Protein AF-A0A2S9YB13-F1 (afdb_monomer_lite)

Radius of gyration: 26.49 Å; chains: 1; bounding box: 92×39×64 Å

Secondary structure (DSSP, 8-state):
-PPP-----------SEEEES-BTB--EEEEHHHHHHS-HHHHHHHHHHS-EEEE-TTSPEEPHHHHT--------PPPP---------HHHHHHHHHHH---HHHHHHHHHHHHH----SHHHHHHHHHHHHHHHHHHHHHHSS-HHHHHHHHHHHHHS-GGGGGGGGGGGSTT--HHHHHHHHHHHHHHHTTS--S--HHHHHHHHHHHHHH-STTGGGSHHHHHHHHHHHHHHHHHS-GGGHHHHHHHHHHHHTTTTTS-HHHHHHHHHHHHHHHHHTT-TTHHHHHHHHHHTS---

Organism: NCBI:txid215803

Sequence (300 aa):
MADPSTDGASGGATFHEVVFGDAGSEQIRYDFQQFRELSLRNRVRLLMSMPSVFLSASGEEIPRDAAMRFRQHAPKVASPTSTPSEPEDRVTRLIRLLLESTLEHELRGCVRLAEQLVIEEPEPRAALASGLLRTAKLLEDDHGSTPLSWAAIRRFGSLVPTHRLAELAHFLEPGMEAETMQAALQTIWHALSVDQDFGLAILAVRTRQLLNKYLDVDWLCTPVARALTTDLLLAHSVLTPSGDEAGLRAIYNRAQGLADAIPLDLARAEIAEALSYARANARPIAARLQLIAGLAQVDA

pLDDT: mean 84.01, std 16.63, range [29.77, 97.88]

Structure (mmCIF, N/CA/C/O backbone):
data_AF-A0A2S9YB13-F1
#
_entry.id   AF-A0A2S9YB13-F1
#
loop_
_atom_site.group_PDB
_atom_site.id
_atom_site.type_symbol
_atom_site.label_atom_id
_atom_site.label_alt_id
_atom_site.label_comp_id
_atom_site.label_asym_id
_atom_site.label_entity_id
_atom_site.label_seq_id
_atom_site.pdbx_PDB_ins_code
_atom_site.Cartn_x
_atom_site.Cartn_y
_atom_site.Cartn_z
_atom_site.occupancy
_atom_site.B_iso_or_equiv
_atom_site.auth_seq_id
_atom_site.auth_comp_id
_atom_site.auth_asym_id
_atom_site.auth_atom_id
_atom_site.pdbx_PDB_model_num
ATOM 1 N N . MET A 1 1 ? -67.346 5.966 40.669 1.00 36.94 1 MET A N 1
ATOM 2 C CA . MET A 1 1 ? -66.113 5.208 40.382 1.00 36.94 1 MET A CA 1
ATOM 3 C C . MET A 1 1 ? -65.460 5.891 39.205 1.00 36.94 1 MET A C 1
ATOM 5 O O . MET A 1 1 ? -66.020 5.854 38.120 1.00 36.94 1 MET A O 1
ATOM 9 N N . ALA A 1 2 ? -64.400 6.644 39.477 1.00 29.91 2 ALA A N 1
ATOM 10 C CA . ALA A 1 2 ? -63.593 7.319 38.473 1.00 29.91 2 ALA A CA 1
ATOM 11 C C . ALA A 1 2 ? -62.355 6.453 38.243 1.00 29.91 2 ALA A C 1
ATOM 13 O O . ALA A 1 2 ? -61.712 6.069 39.220 1.00 29.91 2 ALA A O 1
ATOM 14 N N . ASP A 1 3 ? -62.080 6.130 36.985 1.00 29.77 3 ASP A N 1
ATOM 15 C CA . ASP A 1 3 ? -60.876 5.419 36.566 1.00 29.77 3 ASP A CA 1
ATOM 16 C C . ASP A 1 3 ? -59.881 6.447 35.992 1.00 29.77 3 ASP A C 1
ATOM 18 O O . ASP A 1 3 ? -60.296 7.287 35.182 1.00 29.77 3 ASP A O 1
ATOM 22 N N . PRO A 1 4 ? -58.606 6.450 36.420 1.00 40.94 4 PRO A N 1
ATOM 23 C CA . PRO A 1 4 ? -57.585 7.361 35.935 1.00 40.94 4 PRO A CA 1
ATOM 24 C C . PRO A 1 4 ? -56.757 6.687 34.833 1.00 40.94 4 PRO A C 1
ATOM 26 O O . PRO A 1 4 ? -56.086 5.688 35.069 1.00 40.94 4 PRO A O 1
ATOM 29 N N . SER A 1 5 ? -56.725 7.271 33.639 1.00 33.28 5 SER A N 1
ATOM 30 C CA . SER A 1 5 ? -55.698 6.952 32.643 1.00 33.28 5 SER A CA 1
ATOM 31 C C . SER A 1 5 ? -55.060 8.243 32.150 1.00 33.28 5 SER A C 1
ATOM 33 O O . SER A 1 5 ? -55.449 8.836 31.145 1.00 33.28 5 SER A O 1
ATOM 35 N N . THR A 1 6 ? -54.087 8.693 32.937 1.00 40.06 6 THR A N 1
ATOM 36 C CA . THR A 1 6 ? -52.921 9.435 32.467 1.00 40.06 6 THR A CA 1
ATOM 37 C C . THR A 1 6 ? -52.224 8.637 31.371 1.00 40.06 6 THR A C 1
ATOM 39 O O . THR A 1 6 ? -51.663 7.590 31.667 1.00 40.06 6 THR A O 1
ATOM 42 N N . ASP A 1 7 ? -52.194 9.168 30.154 1.00 33.22 7 ASP A N 1
ATOM 43 C CA . ASP A 1 7 ? -51.078 8.948 29.235 1.00 33.22 7 ASP A CA 1
ATOM 44 C C . ASP A 1 7 ? -50.644 10.312 28.708 1.00 33.22 7 ASP A C 1
ATOM 46 O O . ASP A 1 7 ? -51.227 10.911 27.801 1.00 33.22 7 ASP A O 1
ATOM 50 N N . GLY A 1 8 ? -49.660 10.846 29.426 1.00 32.19 8 GLY A N 1
ATOM 51 C CA . GLY A 1 8 ? -48.980 12.085 29.122 1.00 32.19 8 GLY A CA 1
ATOM 52 C C . GLY A 1 8 ? -48.029 11.926 27.941 1.00 32.19 8 GLY A C 1
ATOM 53 O O . GLY A 1 8 ? -47.524 10.850 27.633 1.00 32.19 8 GLY A O 1
ATOM 54 N N . ALA A 1 9 ? -47.780 13.058 27.296 1.00 38.38 9 ALA A N 1
ATOM 55 C CA . ALA A 1 9 ? -46.809 13.238 26.236 1.00 38.38 9 ALA A CA 1
ATOM 56 C C . ALA A 1 9 ? -45.432 12.647 26.597 1.00 38.38 9 ALA A C 1
ATOM 58 O O . ALA A 1 9 ? -44.715 13.196 27.428 1.00 38.38 9 ALA A O 1
ATOM 59 N N . SER A 1 10 ? -45.017 11.578 25.914 1.00 35.47 10 SER A N 1
ATOM 60 C CA . SER A 1 10 ? -43.621 11.132 25.903 1.00 35.47 10 SER A CA 1
ATOM 61 C C . SER A 1 10 ? -42.959 11.565 24.590 1.00 35.47 10 SER A C 1
ATOM 63 O O . SER A 1 10 ? -42.813 10.778 23.648 1.00 35.47 10 SER A O 1
ATOM 65 N N . GLY A 1 11 ? -42.571 12.841 24.517 1.00 39.03 11 GLY A N 1
ATOM 66 C CA . GLY A 1 11 ? -41.539 13.285 23.581 1.00 39.03 11 GLY A CA 1
ATOM 67 C C . GLY A 1 11 ? -40.262 12.513 23.904 1.00 39.03 11 GLY A C 1
ATOM 68 O O . GLY A 1 11 ? -39.741 12.622 25.009 1.00 39.03 11 GLY A O 1
ATOM 69 N N . GLY A 1 12 ? -39.841 11.634 22.993 1.00 46.47 12 GLY A N 1
ATOM 70 C CA . GLY A 1 12 ? -38.781 10.657 23.240 1.00 46.47 12 GLY A CA 1
ATOM 71 C C . GLY A 1 12 ? -37.483 11.327 23.684 1.00 46.47 12 GLY A C 1
ATOM 72 O O . GLY A 1 12 ? -36.894 12.085 22.921 1.00 46.47 12 GLY A O 1
ATOM 73 N N . ALA A 1 13 ? -37.055 11.046 24.913 1.00 50.62 13 ALA A N 1
ATOM 74 C CA . ALA A 1 13 ? -35.907 11.686 25.538 1.00 50.62 13 ALA A CA 1
ATOM 75 C C . ALA A 1 13 ? -34.589 11.301 24.841 1.00 50.62 13 ALA A C 1
ATOM 77 O O . ALA A 1 13 ? -34.057 10.211 25.038 1.00 50.62 13 ALA A O 1
ATOM 78 N N . THR A 1 14 ? -34.055 12.211 24.031 1.00 72.19 14 THR A N 1
ATOM 79 C CA . THR A 1 14 ? -32.612 12.346 23.796 1.00 72.19 14 THR A CA 1
ATOM 80 C C . THR A 1 14 ? -32.021 13.187 24.931 1.00 72.19 14 THR A C 1
ATOM 82 O O . THR A 1 14 ? -32.687 14.108 25.407 1.00 72.19 14 THR A O 1
ATOM 85 N N . PHE A 1 15 ? -30.801 12.891 25.389 1.00 88.00 15 PHE A N 1
ATOM 86 C CA . PHE A 1 15 ? -30.138 13.728 26.398 1.00 88.00 15 PHE A CA 1
ATOM 87 C C . PHE A 1 15 ? -29.844 15.124 25.833 1.00 88.00 15 PHE A C 1
ATOM 89 O O . PHE A 1 15 ? -29.671 15.277 24.625 1.00 88.00 15 PHE A O 1
ATOM 96 N N . HIS A 1 16 ? -29.817 16.137 26.697 1.00 90.31 16 HIS A N 1
ATOM 97 C CA . HIS A 1 16 ? -29.491 17.511 26.321 1.00 90.31 16 HIS A CA 1
ATOM 98 C C . HIS A 1 16 ? -28.013 17.824 26.563 1.00 90.31 16 HIS A C 1
ATOM 100 O O . HIS A 1 16 ? -27.377 18.445 25.714 1.00 90.31 16 HIS A O 1
ATOM 106 N N . GLU A 1 17 ? -27.469 17.334 27.678 1.00 92.81 17 GLU A N 1
ATOM 107 C CA . GLU A 1 17 ? -26.083 17.536 28.100 1.00 92.81 17 GLU A CA 1
ATOM 108 C C . GLU A 1 17 ? -25.496 16.207 28.598 1.00 92.81 17 GLU A C 1
ATOM 110 O O . GLU A 1 17 ? -26.202 15.373 29.170 1.00 92.81 17 GLU A O 1
ATOM 115 N N . VAL A 1 18 ? -24.204 15.992 28.366 1.00 93.75 18 VAL A N 1
ATOM 116 C CA . VAL A 1 18 ? -23.422 14.922 28.986 1.00 93.75 18 VAL A CA 1
ATOM 117 C C . VAL A 1 18 ? -22.213 15.526 29.691 1.00 93.75 18 VAL A C 1
ATOM 119 O O . VAL A 1 18 ? -21.482 16.342 29.125 1.00 93.75 18 VAL A O 1
ATOM 122 N N . VAL A 1 19 ? -22.011 15.118 30.940 1.00 94.88 19 VAL A N 1
ATOM 123 C CA . VAL A 1 19 ? -20.930 15.590 31.807 1.00 94.88 19 VAL A CA 1
ATOM 124 C C . VAL A 1 19 ? -19.985 14.429 32.089 1.00 94.88 19 VAL A C 1
ATOM 126 O O . VAL A 1 19 ? -20.435 13.363 32.505 1.00 94.88 19 VAL A O 1
ATOM 129 N N . PHE A 1 20 ? -18.688 14.633 31.869 1.00 93.62 20 PHE A N 1
ATOM 130 C CA . PHE A 1 20 ? -17.622 13.669 32.138 1.00 93.62 20 PHE A CA 1
ATOM 131 C C . PHE A 1 20 ? -16.749 14.131 33.310 1.00 93.62 20 PHE A C 1
ATOM 133 O O . PHE A 1 20 ? -16.356 15.299 33.364 1.00 93.62 20 PHE A O 1
ATOM 140 N N . GLY A 1 21 ? -16.406 13.199 34.202 1.00 88.69 21 GLY A N 1
ATOM 141 C CA . GLY A 1 21 ? -15.556 13.437 35.374 1.00 88.69 21 GLY A CA 1
ATOM 142 C C . GLY A 1 21 ? -16.318 13.425 36.704 1.00 88.69 21 GLY A C 1
ATOM 143 O O . GLY A 1 21 ? -17.546 13.476 36.743 1.00 88.69 21 GLY A O 1
ATOM 144 N N . ASP A 1 22 ? -15.577 13.338 37.810 1.00 85.50 22 ASP A N 1
ATOM 145 C CA . ASP A 1 22 ? -16.147 13.244 39.157 1.00 85.50 22 ASP A CA 1
ATOM 146 C C . ASP A 1 22 ? -16.577 14.612 39.700 1.00 85.50 22 ASP A C 1
ATOM 148 O O . ASP A 1 22 ? -15.988 15.653 39.379 1.00 85.50 22 ASP A O 1
ATOM 152 N N . ALA A 1 23 ? -17.580 14.611 40.583 1.00 72.19 23 ALA A N 1
ATOM 153 C CA . ALA A 1 23 ? -17.981 15.793 41.339 1.00 72.19 23 ALA A CA 1
ATOM 154 C C . ALA A 1 23 ? -16.819 16.258 42.242 1.00 72.19 23 ALA A C 1
ATOM 156 O O . ALA A 1 23 ? -16.553 15.663 43.282 1.00 72.19 23 ALA A O 1
ATOM 157 N N . GLY A 1 24 ? -16.111 17.312 41.820 1.00 69.75 24 GLY A N 1
ATOM 158 C CA . GLY A 1 24 ? -14.933 17.858 42.513 1.00 69.75 24 GLY A CA 1
ATOM 159 C C . GLY A 1 24 ? -13.650 17.910 41.674 1.00 69.75 24 GLY A C 1
ATOM 160 O O . GLY A 1 24 ? -12.653 18.456 42.139 1.00 69.75 24 GLY A O 1
ATOM 161 N N . SER A 1 25 ? -13.677 17.384 40.447 1.00 78.19 25 SER A N 1
ATOM 162 C CA . SER A 1 25 ? -12.602 17.505 39.450 1.00 78.19 25 SER A CA 1
ATOM 163 C C . SER A 1 25 ? -13.001 18.442 38.302 1.00 78.19 25 SER A C 1
ATOM 165 O O . SER A 1 25 ? -14.140 18.911 38.243 1.00 78.19 25 SER A O 1
ATOM 167 N N . GLU A 1 26 ? -12.067 18.750 37.401 1.00 83.31 26 GLU A N 1
ATOM 168 C CA . GLU A 1 26 ? -12.362 19.514 36.185 1.00 83.31 26 GLU A CA 1
ATOM 169 C C . GLU A 1 26 ? -13.327 18.707 35.297 1.00 83.31 26 GLU A C 1
ATOM 171 O O . GLU A 1 26 ? -12.972 17.658 34.762 1.00 83.31 26 GLU A O 1
ATOM 176 N N . GLN A 1 27 ? -14.579 19.166 35.200 1.00 90.12 27 GLN A N 1
ATOM 177 C CA . GLN A 1 27 ? -15.634 18.488 34.444 1.00 90.12 27 GLN A CA 1
ATOM 178 C C . GLN A 1 27 ? -15.631 18.931 32.985 1.00 90.12 27 GLN A C 1
ATOM 180 O O . GLN A 1 27 ? -15.617 20.127 32.690 1.00 90.12 27 GLN A O 1
ATOM 185 N N . ILE A 1 28 ? -15.746 17.966 32.075 1.00 91.56 28 ILE A N 1
ATOM 186 C CA . ILE A 1 28 ? -15.910 18.227 30.644 1.00 91.56 28 ILE A CA 1
ATOM 187 C C . ILE A 1 28 ? -17.388 18.075 30.301 1.00 91.56 28 ILE A C 1
ATOM 189 O O . ILE A 1 28 ? -17.996 17.048 30.600 1.00 91.56 28 ILE A O 1
ATOM 193 N N . ARG A 1 29 ? -17.968 19.096 29.672 1.00 94.19 29 ARG A N 1
ATOM 194 C CA . ARG A 1 29 ? -19.392 19.146 29.331 1.00 94.19 29 ARG A CA 1
ATOM 195 C C . ARG A 1 29 ? -19.561 19.240 27.828 1.00 94.19 29 ARG A C 1
ATOM 197 O O . ARG A 1 29 ? -18.879 20.035 27.186 1.00 94.19 29 ARG A O 1
ATOM 204 N N . TYR A 1 30 ? -20.477 18.445 27.297 1.00 93.94 30 TYR A N 1
ATOM 205 C CA . TYR A 1 30 ? -20.897 18.526 25.907 1.00 93.94 30 TYR A CA 1
ATOM 206 C C . TYR A 1 30 ? -22.414 18.590 25.849 1.00 93.94 30 TYR A C 1
ATOM 208 O O . TYR A 1 30 ? -23.093 17.769 26.469 1.00 93.94 30 TYR A O 1
ATOM 216 N N . ASP A 1 31 ? -22.950 19.515 25.060 1.00 92.94 31 ASP A N 1
ATOM 217 C CA . ASP A 1 31 ? -24.337 19.385 24.630 1.00 92.94 31 ASP A CA 1
ATOM 218 C C . ASP A 1 31 ? -24.494 18.203 23.649 1.00 92.94 31 ASP A C 1
ATOM 220 O O . ASP A 1 31 ? -23.519 17.610 23.168 1.00 92.94 31 ASP A O 1
ATOM 224 N N . PHE A 1 32 ? -25.738 17.824 23.357 1.00 86.88 32 PHE A N 1
ATOM 225 C CA . PHE A 1 32 ? -26.035 16.713 22.452 1.00 86.88 32 PHE A CA 1
ATOM 226 C C . PHE A 1 32 ? -25.363 16.844 21.076 1.00 86.88 32 PHE A C 1
ATOM 228 O O . PHE A 1 32 ? -24.885 15.847 20.525 1.00 86.88 32 PHE A O 1
ATOM 235 N N . GLN A 1 33 ? -25.340 18.051 20.506 1.00 84.94 33 GLN A N 1
ATOM 236 C CA . GLN A 1 33 ? -24.794 18.287 19.175 1.00 84.94 33 GLN A CA 1
ATOM 237 C C . GLN A 1 33 ? -23.265 18.217 19.205 1.00 84.94 33 GLN A C 1
ATOM 239 O O . GLN A 1 33 ? -22.683 17.445 18.444 1.00 84.94 33 GLN A O 1
ATOM 244 N N . GLN A 1 34 ? -22.630 18.915 20.145 1.00 89.12 34 GLN A N 1
ATOM 245 C CA . GLN A 1 34 ? -21.188 18.890 20.368 1.00 89.12 34 GLN A CA 1
ATOM 246 C C . GLN A 1 34 ? -20.689 17.469 20.632 1.00 89.12 34 GLN A C 1
ATOM 248 O O . GLN A 1 34 ? -19.692 17.039 20.055 1.00 89.12 34 GLN A O 1
ATOM 253 N N . PHE A 1 35 ? -21.405 16.698 21.458 1.00 89.81 35 PHE A N 1
ATOM 254 C CA . PHE A 1 35 ? -21.041 15.311 21.723 1.00 89.81 35 PHE A CA 1
ATOM 255 C C . PHE A 1 35 ? -21.146 14.448 20.463 1.00 89.81 35 PHE A C 1
ATOM 257 O O . PHE A 1 35 ? -20.303 13.581 20.239 1.00 89.81 35 PHE A O 1
ATOM 264 N N . ARG A 1 36 ? -22.161 14.670 19.617 1.00 83.81 36 ARG A N 1
ATOM 265 C CA . ARG A 1 36 ? -22.329 13.944 18.348 1.00 83.81 36 ARG A CA 1
ATOM 266 C C . ARG A 1 36 ? -21.281 14.289 17.299 1.00 83.81 36 ARG A C 1
ATOM 268 O O . ARG A 1 36 ? -20.975 13.416 16.488 1.00 83.81 36 ARG A O 1
ATOM 275 N N . GLU A 1 37 ? -20.785 15.518 17.302 1.00 84.81 37 GLU 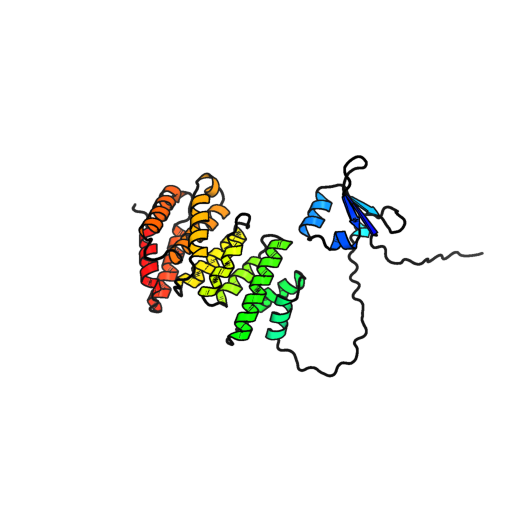A N 1
ATOM 276 C CA . GLU A 1 37 ? -19.746 15.996 16.386 1.00 84.81 37 GLU A CA 1
ATOM 277 C C . GLU A 1 37 ? -18.364 15.410 16.714 1.00 84.81 37 GLU A C 1
ATOM 279 O O . GLU A 1 37 ? -17.491 15.366 15.849 1.00 84.81 37 GLU A O 1
ATOM 284 N N . LEU A 1 38 ? -18.165 14.868 17.921 1.00 81.62 38 LEU A N 1
ATOM 285 C CA . LEU A 1 38 ? -16.964 14.100 18.246 1.00 81.62 38 LEU A CA 1
ATOM 286 C C . LEU A 1 38 ? -16.868 12.818 17.397 1.00 81.62 38 LEU A C 1
ATOM 288 O O . LEU A 1 38 ? -17.848 12.078 17.217 1.00 81.62 38 LEU A O 1
ATOM 292 N N . SER A 1 39 ? -15.647 12.478 16.970 1.00 80.00 39 SER A N 1
ATOM 293 C CA . SER A 1 39 ? -15.368 11.183 16.335 1.00 80.00 39 SER A CA 1
ATOM 294 C C . SER A 1 39 ? -15.834 10.029 17.230 1.00 80.00 39 SER A C 1
ATOM 296 O O . SER A 1 39 ? -15.865 10.135 18.464 1.00 80.00 39 SER A O 1
ATOM 298 N N . LEU A 1 40 ? -16.229 8.904 16.624 1.00 74.44 40 LEU A N 1
ATOM 299 C CA . LEU A 1 40 ? -16.716 7.747 17.383 1.00 74.44 40 LEU A CA 1
ATOM 300 C C . LEU A 1 40 ? -15.666 7.272 18.402 1.00 74.44 40 LEU A C 1
ATOM 302 O O . LEU A 1 40 ? -16.016 6.962 19.541 1.00 74.44 40 LEU A O 1
ATOM 306 N N . ARG A 1 41 ? -14.381 7.308 18.024 1.00 71.00 41 ARG A N 1
ATOM 307 C CA . ARG A 1 41 ? -13.247 7.006 18.905 1.00 71.00 41 ARG A CA 1
ATOM 308 C C . ARG A 1 41 ? -13.208 7.914 20.131 1.00 71.00 41 ARG A C 1
ATOM 310 O O . ARG A 1 41 ? -13.071 7.406 21.240 1.00 71.00 41 ARG A O 1
ATOM 317 N N . ASN A 1 42 ? -13.363 9.227 19.961 1.00 78.69 42 ASN A N 1
ATOM 318 C CA . ASN A 1 42 ? -13.342 10.173 21.079 1.00 78.69 42 ASN A CA 1
ATOM 319 C C . ASN A 1 42 ? -14.559 10.002 21.993 1.00 78.69 42 ASN A C 1
ATOM 321 O O . ASN A 1 42 ? -14.397 9.994 23.211 1.00 78.69 42 ASN A O 1
ATOM 325 N N . ARG A 1 43 ? -15.752 9.760 21.431 1.00 87.81 43 ARG A N 1
ATOM 326 C CA . ARG A 1 43 ? -16.956 9.449 22.221 1.00 87.81 43 ARG A CA 1
ATOM 327 C C . ARG A 1 43 ? -16.788 8.183 23.049 1.00 87.81 43 ARG A C 1
ATOM 329 O O . ARG A 1 43 ? -17.034 8.201 24.249 1.00 87.81 43 ARG A O 1
ATOM 336 N N . VAL A 1 44 ? -16.365 7.085 22.420 1.00 82.88 44 VAL A N 1
ATOM 337 C CA . VAL A 1 44 ? -16.158 5.802 23.107 1.00 82.88 44 VAL A CA 1
ATOM 338 C C . VAL A 1 44 ? -15.054 5.929 24.148 1.00 82.88 44 VAL A C 1
ATOM 340 O O . VAL A 1 44 ? -15.238 5.468 25.269 1.00 82.88 44 VAL A O 1
ATOM 343 N N . ARG A 1 45 ? -13.942 6.599 23.818 1.00 85.69 45 ARG A N 1
ATOM 344 C CA . ARG A 1 45 ? -12.857 6.859 24.767 1.00 85.69 45 ARG A CA 1
ATOM 345 C C . ARG A 1 45 ? -13.383 7.593 25.994 1.00 85.69 45 ARG A C 1
ATOM 347 O O . ARG A 1 45 ? -13.225 7.056 27.077 1.00 85.69 45 ARG A O 1
ATOM 354 N N . LEU A 1 46 ? -14.069 8.727 25.829 1.00 89.38 46 LEU A N 1
ATOM 355 C CA . LEU A 1 46 ? -14.655 9.493 26.938 1.00 89.38 46 LEU A CA 1
ATOM 356 C C . LEU A 1 46 ? -15.610 8.645 27.791 1.00 89.38 46 LEU A C 1
ATOM 358 O O . LEU A 1 46 ? -15.480 8.605 29.010 1.00 89.38 46 LEU A O 1
ATOM 362 N N . LEU A 1 47 ? -16.513 7.903 27.144 1.00 89.44 47 LEU A N 1
ATOM 363 C CA . LEU A 1 47 ? -17.506 7.040 27.796 1.00 89.44 47 LEU A CA 1
ATOM 364 C C . LEU A 1 47 ? -16.924 5.826 28.536 1.00 89.44 47 LEU A C 1
ATOM 366 O O . LEU A 1 47 ? -17.646 5.182 29.307 1.00 89.44 47 LEU A O 1
ATOM 370 N N . MET A 1 48 ? -15.672 5.470 28.250 1.00 85.19 48 MET A N 1
ATOM 371 C CA . MET A 1 48 ? -14.958 4.345 28.858 1.00 85.19 48 MET A CA 1
ATOM 372 C C . MET A 1 48 ? -13.875 4.799 29.839 1.00 85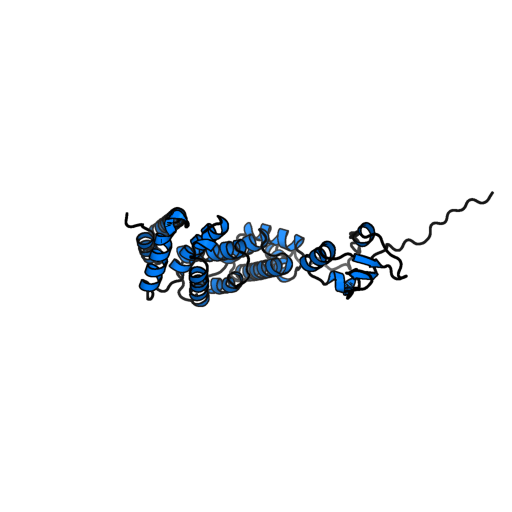.19 48 MET A C 1
ATOM 374 O O . MET A 1 48 ? -13.559 4.061 30.767 1.00 85.19 48 MET A O 1
ATOM 378 N N . SER A 1 49 ? -13.291 5.982 29.636 1.00 83.62 49 SER A N 1
ATOM 379 C CA . SER A 1 49 ? -12.188 6.498 30.447 1.00 83.62 49 SER A CA 1
ATOM 380 C C . SER A 1 49 ? -12.642 7.340 31.630 1.00 83.62 49 SER A C 1
ATOM 382 O O . SER A 1 49 ? -11.851 7.550 32.544 1.00 83.62 49 SER A O 1
ATOM 384 N N . MET A 1 50 ? -13.866 7.870 31.596 1.00 87.56 50 MET A N 1
ATOM 385 C CA . MET A 1 50 ? -14.384 8.764 32.627 1.00 87.56 50 MET A CA 1
ATOM 386 C C . MET A 1 50 ? -15.814 8.380 33.022 1.00 87.56 50 MET A C 1
ATOM 388 O O . MET A 1 50 ? -16.593 7.934 32.171 1.00 87.56 50 MET A O 1
ATOM 392 N N . PRO A 1 51 ? -16.188 8.573 34.299 1.00 88.81 51 PRO A N 1
ATOM 393 C CA . PRO A 1 51 ? -17.584 8.515 34.700 1.00 88.81 51 PRO A CA 1
ATOM 394 C C . PRO A 1 51 ? -18.366 9.583 33.931 1.00 88.81 51 PRO A C 1
ATOM 396 O O . PRO A 1 51 ? -17.853 10.674 33.671 1.00 88.81 51 PRO A O 1
ATOM 399 N N . SER A 1 52 ? -19.584 9.237 33.515 1.00 92.00 52 SER A N 1
ATOM 400 C CA . SER A 1 52 ? -20.436 10.102 32.698 1.00 92.00 52 SER A CA 1
ATOM 401 C C . SER A 1 52 ? -21.851 10.153 33.247 1.00 92.00 52 SER A C 1
ATOM 403 O O . SER A 1 52 ? -22.404 9.122 33.631 1.00 92.00 52 SER A O 1
ATOM 405 N N . VAL A 1 53 ? -22.422 11.354 33.249 1.00 93.44 53 VAL A N 1
ATOM 406 C CA . VAL A 1 53 ? -23.800 11.634 33.654 1.00 93.44 53 VAL A CA 1
ATOM 407 C C . VAL A 1 53 ? -24.507 12.291 32.475 1.00 93.44 53 VAL A C 1
ATOM 409 O O . VAL A 1 53 ? -24.011 13.272 31.922 1.00 93.44 53 VAL A O 1
ATOM 412 N N . PHE A 1 54 ? -25.649 11.740 32.071 1.00 93.00 54 PHE A N 1
ATOM 413 C CA . PHE A 1 54 ? -26.473 12.292 30.996 1.00 93.00 54 PHE A CA 1
ATOM 414 C C . PHE A 1 54 ? -27.630 13.060 31.612 1.00 93.00 54 PHE A C 1
ATOM 416 O O . PHE A 1 54 ? -28.318 12.527 32.474 1.00 93.00 54 PHE A O 1
ATOM 423 N N . LEU A 1 55 ? -27.863 14.287 31.162 1.00 92.38 55 LEU A N 1
ATOM 424 C CA . LEU A 1 55 ? -28.886 15.169 31.707 1.00 92.38 55 LEU A CA 1
ATOM 425 C C . LEU A 1 55 ? -29.938 15.487 30.644 1.00 92.38 55 LEU A C 1
ATOM 427 O O . LEU A 1 55 ? -29.631 15.698 29.466 1.00 92.38 55 LEU A O 1
ATOM 431 N N . SER A 1 56 ? -31.199 15.511 31.059 1.00 90.69 56 SER A N 1
ATOM 432 C CA . SER A 1 56 ? -32.320 15.988 30.251 1.00 90.69 56 SER A CA 1
ATOM 433 C C . SER A 1 56 ? -32.333 17.519 30.162 1.00 90.69 56 SER A C 1
ATOM 435 O O . SER A 1 56 ? -31.573 18.209 30.839 1.00 90.69 56 SER A O 1
ATOM 437 N N . ALA A 1 57 ? -33.237 18.077 29.353 1.00 86.00 57 ALA A N 1
ATOM 438 C CA . ALA A 1 57 ? -33.430 19.528 29.287 1.00 86.00 57 ALA A CA 1
ATOM 439 C C . ALA A 1 57 ? -33.898 20.143 30.625 1.00 86.00 57 ALA A C 1
ATOM 441 O O . ALA A 1 57 ? -33.690 21.331 30.849 1.00 86.00 57 ALA A O 1
ATOM 442 N N . SER A 1 58 ? -34.507 19.350 31.517 1.00 85.56 58 SER A N 1
ATOM 443 C CA . SER A 1 58 ? -34.877 19.770 32.876 1.00 85.56 58 SER A CA 1
ATOM 444 C C . SER A 1 58 ? -33.740 19.607 33.894 1.00 85.56 58 SER A C 1
ATOM 446 O O . SER A 1 58 ? -33.930 19.945 35.060 1.00 85.56 58 SER A O 1
ATOM 448 N N . GLY A 1 59 ? -32.565 19.115 33.479 1.00 85.81 59 GLY A N 1
ATOM 449 C CA . GLY A 1 59 ? -31.422 18.857 34.360 1.00 85.81 59 GLY A CA 1
ATOM 450 C C . GLY A 1 59 ? -31.526 17.557 35.162 1.00 85.81 59 GLY A C 1
ATOM 451 O O . GLY A 1 59 ? -30.726 17.334 36.066 1.00 85.81 59 GLY A O 1
ATOM 452 N N . GLU A 1 60 ? -32.500 16.699 34.852 1.00 88.81 60 GLU A N 1
ATOM 453 C CA . GLU A 1 60 ? -32.653 15.388 35.488 1.00 88.81 60 GLU A CA 1
ATOM 454 C C . GLU A 1 60 ? -31.708 14.359 34.862 1.00 88.81 60 GLU A C 1
ATOM 456 O O . GLU A 1 60 ? -31.531 14.329 33.641 1.00 88.81 60 GLU A O 1
ATOM 461 N N . GLU A 1 61 ? -31.133 13.487 35.692 1.00 90.00 61 GLU A N 1
ATOM 462 C CA . GLU A 1 61 ? -30.255 12.417 35.227 1.00 90.00 61 GLU A CA 1
ATOM 463 C C . GLU A 1 61 ? -31.031 11.349 34.446 1.00 90.00 61 GLU A C 1
ATOM 465 O O . GLU A 1 61 ? -32.034 10.798 34.903 1.00 90.00 61 GLU A O 1
ATOM 470 N N . ILE A 1 62 ? -30.535 11.046 33.248 1.00 89.81 62 ILE A N 1
ATOM 471 C CA . ILE A 1 62 ? -31.053 10.018 32.358 1.00 89.81 62 ILE A CA 1
ATOM 472 C C . ILE A 1 62 ? -30.120 8.803 32.436 1.00 89.81 62 ILE A C 1
ATOM 474 O O . ILE A 1 62 ? -28.911 8.944 32.232 1.00 89.81 62 ILE A O 1
ATOM 478 N N . PRO A 1 63 ? -30.655 7.584 32.631 1.00 86.31 63 PRO A N 1
ATOM 479 C CA . PRO A 1 63 ? -29.869 6.363 32.526 1.00 86.31 63 PRO A CA 1
ATOM 480 C C . PRO A 1 63 ? -29.117 6.277 31.191 1.00 86.31 63 PRO A C 1
ATOM 482 O O . PRO A 1 63 ? -29.678 6.524 30.120 1.00 86.31 63 PRO A O 1
ATOM 485 N N . ARG A 1 64 ? -27.836 5.894 31.239 1.00 83.00 64 ARG A N 1
ATOM 486 C CA . ARG A 1 64 ? -26.953 5.824 30.059 1.00 83.00 64 ARG A CA 1
ATOM 487 C C . ARG A 1 64 ? -27.534 4.982 28.922 1.00 83.00 64 ARG A C 1
ATOM 489 O O . ARG A 1 64 ? -27.386 5.335 27.755 1.00 83.00 64 ARG A O 1
ATOM 496 N N . ASP A 1 65 ? -28.186 3.869 29.235 1.00 77.12 65 ASP A N 1
ATOM 497 C CA . ASP A 1 65 ? -28.814 3.001 28.239 1.00 77.12 65 ASP A CA 1
ATOM 498 C C . ASP A 1 65 ? -30.003 3.684 27.544 1.00 77.12 65 ASP A C 1
ATOM 500 O O . ASP A 1 65 ? -30.198 3.488 26.347 1.00 77.12 65 ASP A O 1
ATOM 504 N N . ALA A 1 66 ? -30.759 4.525 28.255 1.00 78.56 66 ALA A N 1
ATOM 505 C CA . ALA A 1 66 ? -31.821 5.343 27.680 1.00 78.56 66 ALA A CA 1
ATOM 506 C C . ALA A 1 66 ? -31.255 6.489 26.824 1.00 78.56 66 ALA A C 1
ATOM 508 O O . ALA A 1 66 ? -31.731 6.699 25.708 1.00 78.56 66 ALA A O 1
ATOM 509 N N . ALA A 1 67 ? -30.196 7.159 27.289 1.00 81.44 67 ALA A N 1
ATOM 510 C CA . ALA A 1 67 ? -29.525 8.243 26.565 1.00 81.44 67 ALA A CA 1
ATOM 511 C C . ALA A 1 67 ? -28.868 7.780 25.247 1.00 81.44 67 ALA A C 1
ATOM 513 O O . ALA A 1 67 ? -28.820 8.531 24.273 1.00 81.44 67 ALA A O 1
ATOM 514 N N . MET A 1 68 ? -28.394 6.530 25.197 1.00 76.12 68 MET A N 1
ATOM 515 C CA . MET A 1 68 ? -27.681 5.950 24.049 1.00 76.12 68 MET A CA 1
ATOM 516 C C . MET A 1 68 ? -28.581 5.164 23.081 1.00 76.12 68 MET A C 1
ATOM 518 O O . MET A 1 68 ? -28.085 4.560 22.124 1.00 76.12 68 MET A O 1
ATOM 522 N N . ARG A 1 69 ? -29.908 5.163 23.277 1.00 71.50 69 ARG A N 1
ATOM 523 C CA . ARG A 1 69 ? -30.850 4.585 22.305 1.00 71.50 69 ARG A CA 1
ATOM 524 C C . ARG A 1 69 ? -30.935 5.479 21.072 1.00 71.50 69 ARG A C 1
ATOM 526 O O . ARG A 1 69 ? -31.768 6.378 20.985 1.00 71.50 69 ARG A O 1
ATOM 533 N N . PHE A 1 70 ? -30.118 5.173 20.068 1.00 52.88 70 PHE A N 1
ATOM 534 C CA . PHE A 1 70 ? -30.284 5.702 18.718 1.00 52.88 70 PHE A CA 1
ATOM 535 C C . PHE A 1 70 ? -31.597 5.172 18.129 1.00 52.88 70 PHE A C 1
ATOM 537 O O . PHE A 1 70 ? -31.635 4.110 17.508 1.00 52.88 70 PHE A O 1
ATOM 544 N N . ARG A 1 71 ? -32.710 5.887 18.333 1.00 49.25 71 ARG A N 1
ATOM 545 C CA . ARG A 1 71 ? -33.921 5.605 17.561 1.00 49.25 71 ARG A CA 1
ATOM 546 C C . ARG A 1 71 ? -33.616 5.912 16.099 1.00 49.25 71 ARG A C 1
ATOM 548 O O . ARG A 1 71 ? -33.297 7.043 15.746 1.00 49.25 71 ARG A O 1
ATOM 555 N N . GLN A 1 72 ? -33.750 4.894 15.254 1.00 37.50 72 GLN A N 1
ATOM 556 C CA . GLN A 1 72 ? -33.925 5.047 13.816 1.00 37.50 72 GLN A CA 1
ATOM 557 C C . GLN A 1 72 ? -35.222 5.838 13.585 1.00 37.50 72 GLN A C 1
ATOM 559 O O . GLN A 1 72 ? -36.303 5.280 13.419 1.00 37.50 72 GLN A O 1
ATOM 564 N N . HIS A 1 73 ? -35.155 7.160 13.668 1.00 36.41 73 HIS A N 1
ATOM 565 C CA . HIS A 1 73 ? -36.185 8.034 13.130 1.00 36.41 73 HIS A CA 1
ATOM 566 C C . HIS A 1 73 ? -35.676 8.523 11.787 1.00 36.41 73 HIS A C 1
ATOM 568 O O . HIS A 1 73 ? -35.037 9.563 11.682 1.00 36.41 73 HIS A O 1
ATOM 574 N N . ALA A 1 74 ? -35.950 7.723 10.756 1.00 30.52 74 ALA A N 1
ATOM 575 C CA . ALA A 1 74 ? -36.072 8.258 9.415 1.00 30.52 74 ALA A CA 1
ATOM 576 C C . ALA A 1 74 ? -37.225 9.276 9.443 1.00 30.52 74 ALA A C 1
ATOM 578 O O . ALA A 1 74 ? -38.363 8.878 9.721 1.00 30.52 74 ALA A O 1
ATOM 579 N N . PRO A 1 75 ? -36.997 10.570 9.169 1.00 38.78 75 PRO A N 1
ATOM 580 C CA . PRO A 1 75 ? -38.105 11.421 8.807 1.00 38.78 75 PRO A CA 1
ATOM 581 C C . PRO A 1 75 ? -38.568 10.949 7.427 1.00 38.78 75 PRO A C 1
ATOM 583 O O . PRO A 1 75 ? -37.836 11.027 6.440 1.00 38.78 75 PRO A O 1
ATOM 586 N N . LYS A 1 76 ? -39.793 10.423 7.361 1.00 40.06 76 LYS A N 1
ATOM 587 C CA . LYS A 1 76 ? -40.517 10.215 6.106 1.00 40.06 76 LYS A CA 1
ATOM 588 C C . LYS A 1 76 ? -40.858 11.600 5.553 1.00 40.06 76 LYS A C 1
ATOM 590 O O . LYS A 1 76 ? -41.969 12.090 5.728 1.00 40.06 76 LYS A O 1
ATOM 595 N N . VAL A 1 77 ? -39.868 12.265 4.962 1.00 36.88 77 VAL A N 1
ATOM 596 C CA . VAL A 1 77 ? -40.076 13.489 4.192 1.00 36.88 77 VAL A CA 1
ATOM 597 C C . VAL A 1 77 ? -40.879 13.080 2.967 1.00 36.88 77 VAL A C 1
ATOM 599 O O . VAL A 1 77 ? -40.455 12.225 2.190 1.00 36.88 77 VAL A O 1
ATOM 602 N N . ALA A 1 78 ? -42.081 13.638 2.848 1.00 36.81 78 ALA A N 1
ATOM 603 C CA . ALA A 1 78 ? -42.901 13.504 1.660 1.00 36.81 78 ALA A CA 1
ATOM 604 C C . ALA A 1 78 ? -42.073 13.944 0.447 1.00 36.81 78 ALA A C 1
ATOM 606 O O . ALA A 1 78 ? -41.628 15.089 0.376 1.00 36.81 78 ALA A O 1
ATOM 607 N N . SER A 1 79 ? -41.827 13.015 -0.475 1.00 32.25 79 SER A N 1
ATOM 608 C CA . SER A 1 79 ? -41.147 13.312 -1.727 1.00 32.25 79 SER A CA 1
ATOM 609 C C . SER A 1 79 ? -41.982 14.328 -2.511 1.00 32.25 79 SER A C 1
ATOM 611 O O . SER A 1 79 ? -43.153 14.048 -2.783 1.00 32.25 79 SER A O 1
ATOM 613 N N . PRO A 1 80 ? -41.425 15.486 -2.905 1.00 40.03 80 PRO A N 1
ATOM 614 C CA . PRO A 1 80 ? -42.012 16.234 -3.994 1.00 40.03 80 PRO A CA 1
ATOM 615 C C . PRO A 1 80 ? -41.866 15.377 -5.250 1.00 40.03 80 PRO A C 1
ATOM 617 O O . PRO A 1 80 ? -40.805 14.817 -5.520 1.00 40.03 80 PRO A O 1
ATOM 620 N N . THR A 1 81 ? -42.958 15.249 -5.992 1.00 43.97 81 THR A N 1
ATOM 621 C CA . THR A 1 81 ? -42.994 14.743 -7.363 1.00 43.97 81 THR A CA 1
ATOM 622 C C . THR A 1 81 ? -41.935 15.461 -8.195 1.00 43.97 81 THR A C 1
ATOM 624 O O . THR A 1 81 ? -42.165 16.574 -8.666 1.00 43.97 81 THR A O 1
ATOM 627 N N . SER A 1 82 ? -40.776 14.833 -8.376 1.00 38.47 82 SER A N 1
ATOM 628 C CA . SER A 1 82 ? -39.844 15.167 -9.440 1.00 38.47 82 SER A CA 1
ATOM 629 C C . SER A 1 82 ? -39.979 14.123 -10.543 1.00 38.47 82 SER A C 1
ATOM 631 O O . SER A 1 82 ? -39.968 12.913 -10.319 1.00 38.47 82 SER A O 1
ATOM 633 N N . THR A 1 83 ? -40.188 14.649 -11.743 1.00 41.56 83 THR A N 1
ATOM 634 C CA . THR A 1 83 ? -40.048 14.015 -13.055 1.00 41.56 83 THR A CA 1
ATOM 635 C C . THR A 1 83 ? -38.941 12.957 -13.105 1.00 41.56 83 THR A C 1
ATOM 637 O O . THR A 1 83 ? -37.917 13.144 -12.446 1.00 41.56 83 THR A O 1
ATOM 640 N N . PRO A 1 84 ? -39.099 11.881 -13.902 1.00 40.97 84 PRO A N 1
ATOM 641 C CA . PRO A 1 84 ? -38.135 10.791 -13.948 1.00 40.97 84 PRO A CA 1
ATOM 642 C C . PRO A 1 84 ? -36.817 11.306 -14.534 1.00 40.97 84 PRO A C 1
ATOM 644 O O . PRO A 1 84 ? -36.677 11.448 -15.746 1.00 40.97 84 PRO A O 1
ATOM 647 N N . SER A 1 85 ? -35.863 11.626 -13.659 1.00 42.69 85 SER A N 1
ATOM 648 C CA . SER A 1 85 ? -34.460 11.757 -14.029 1.00 42.69 85 SER A CA 1
ATOM 649 C C . SER A 1 85 ? -33.994 10.398 -14.532 1.00 42.69 85 SER A C 1
ATOM 651 O O . SER A 1 85 ? -34.325 9.376 -13.922 1.00 42.69 85 SER A O 1
ATOM 653 N N . GLU A 1 86 ? -33.263 10.391 -15.641 1.00 50.50 86 GLU A N 1
ATOM 654 C CA . GLU A 1 86 ? -32.665 9.195 -16.230 1.00 50.50 86 GLU A CA 1
ATOM 655 C C . GLU A 1 86 ? -32.021 8.294 -15.160 1.00 50.50 86 GLU A C 1
ATOM 657 O O . GLU A 1 86 ? -31.525 8.802 -14.148 1.00 50.50 86 GLU A O 1
ATOM 662 N N . PRO A 1 87 ? -32.052 6.959 -15.335 1.00 56.88 87 PRO A N 1
ATOM 663 C CA . PRO A 1 87 ? -31.448 6.045 -14.378 1.00 56.88 87 PRO A CA 1
ATOM 664 C C . PRO A 1 87 ? -29.951 6.349 -14.276 1.00 56.88 87 PRO A C 1
ATOM 666 O O . PRO A 1 87 ? -29.184 6.027 -15.176 1.00 56.88 87 PRO A O 1
ATOM 669 N N . GLU A 1 88 ? -29.561 7.000 -13.180 1.00 68.69 88 GLU A N 1
ATOM 670 C CA . GLU A 1 88 ? -28.172 7.321 -12.869 1.00 68.69 88 GLU A CA 1
ATOM 671 C C . GLU A 1 88 ? -27.329 6.048 -12.968 1.00 68.69 88 GLU A C 1
ATOM 673 O O . GLU A 1 88 ? -27.653 5.025 -12.348 1.00 68.69 88 GLU A O 1
ATOM 678 N N . ASP A 1 89 ? -26.265 6.112 -13.768 1.00 85.06 89 ASP A N 1
ATOM 679 C CA . ASP A 1 89 ? -25.367 4.985 -13.941 1.00 85.06 89 ASP A CA 1
ATOM 680 C C . ASP A 1 89 ? -24.800 4.537 -12.581 1.00 85.06 89 ASP A C 1
ATOM 682 O O . ASP A 1 89 ? -24.486 5.337 -11.692 1.00 85.06 89 ASP A O 1
ATOM 686 N N . ARG A 1 90 ? -24.699 3.217 -12.392 1.00 85.75 90 ARG A N 1
ATOM 687 C CA . ARG A 1 90 ? -24.298 2.619 -11.110 1.00 85.75 90 ARG A CA 1
ATOM 688 C C . ARG A 1 90 ? -22.893 3.059 -10.706 1.00 85.75 90 ARG A C 1
ATOM 690 O O . ARG A 1 90 ? -22.641 3.212 -9.509 1.00 85.75 90 ARG A O 1
ATOM 697 N N . VAL A 1 91 ? -22.003 3.266 -11.678 1.00 88.12 91 VAL A N 1
ATOM 698 C CA . VAL A 1 91 ? -20.633 3.732 -11.437 1.00 88.12 91 VAL A CA 1
ATOM 699 C C . VAL A 1 91 ? -20.650 5.191 -10.990 1.00 88.12 91 VAL A C 1
ATOM 701 O O . VAL A 1 91 ? -20.054 5.509 -9.962 1.00 88.12 91 VAL A O 1
ATOM 704 N N . THR A 1 92 ? -21.401 6.055 -11.677 1.00 91.75 92 THR A N 1
ATOM 705 C CA . THR A 1 92 ? -21.584 7.462 -11.281 1.00 91.75 92 THR A CA 1
ATOM 706 C C . THR A 1 92 ? -22.114 7.581 -9.854 1.00 91.75 92 THR A C 1
ATOM 708 O O . THR A 1 92 ? -21.541 8.305 -9.036 1.00 91.75 92 THR A O 1
ATOM 711 N N . ARG A 1 93 ? -23.142 6.797 -9.509 1.00 91.62 93 ARG A N 1
ATOM 712 C CA . ARG A 1 93 ? -23.712 6.798 -8.158 1.00 91.62 93 ARG A CA 1
ATOM 713 C C . ARG A 1 93 ? -22.703 6.351 -7.100 1.00 91.62 93 ARG A C 1
ATOM 715 O O . ARG A 1 93 ? -22.649 6.950 -6.027 1.00 91.62 93 ARG A O 1
ATOM 722 N N . LEU A 1 94 ? -21.926 5.303 -7.380 1.00 94.00 94 LEU A N 1
ATOM 723 C CA . LEU A 1 94 ? -20.882 4.813 -6.479 1.00 94.00 94 LEU A CA 1
ATOM 724 C C . LEU A 1 94 ? -19.806 5.877 -6.236 1.00 94.00 94 LEU A C 1
ATOM 726 O O . LEU A 1 94 ? -19.446 6.134 -5.088 1.00 94.00 94 LEU A O 1
ATOM 730 N N . ILE A 1 95 ? -19.300 6.487 -7.310 1.00 94.44 95 ILE A N 1
ATOM 731 C CA . ILE A 1 95 ? -18.270 7.529 -7.243 1.00 94.44 95 ILE A CA 1
ATOM 732 C C . ILE A 1 95 ? -18.767 8.692 -6.390 1.00 94.44 95 ILE A C 1
ATOM 734 O O . ILE A 1 95 ? -18.066 9.118 -5.473 1.00 94.44 95 ILE A O 1
ATOM 738 N N . ARG A 1 96 ? -20.001 9.150 -6.630 1.00 94.81 96 ARG A N 1
ATOM 739 C CA . ARG A 1 96 ? -20.624 10.206 -5.831 1.00 94.81 96 ARG A CA 1
ATOM 740 C C . ARG A 1 96 ? -20.663 9.839 -4.345 1.00 94.81 96 ARG A C 1
ATOM 742 O O . ARG A 1 96 ? -20.218 10.623 -3.517 1.00 94.81 96 ARG A O 1
ATOM 749 N N . LEU A 1 97 ? -21.118 8.632 -4.001 1.00 94.25 97 LEU A N 1
ATOM 750 C CA . LEU A 1 97 ? -21.180 8.188 -2.603 1.00 94.25 97 LEU A CA 1
ATOM 751 C C . LEU A 1 97 ? -19.799 8.138 -1.932 1.00 94.25 97 LEU A C 1
ATOM 753 O O . LEU A 1 97 ? -19.674 8.567 -0.790 1.00 94.25 97 LEU A O 1
ATOM 757 N N . LEU A 1 98 ? -18.757 7.672 -2.625 1.00 94.31 98 LEU A N 1
ATOM 758 C CA . LEU A 1 98 ? -17.385 7.668 -2.092 1.00 94.31 98 LEU A CA 1
ATOM 759 C C . LEU A 1 98 ? -16.827 9.085 -1.872 1.00 94.31 98 LEU A C 1
ATOM 761 O O . LEU A 1 98 ? -16.026 9.313 -0.961 1.00 94.31 98 LEU A O 1
ATOM 765 N N . LEU A 1 99 ? -17.228 10.043 -2.709 1.00 93.12 99 LEU A N 1
ATOM 766 C CA . LEU A 1 99 ? -16.774 11.430 -2.623 1.00 93.12 99 LEU A CA 1
ATOM 767 C C . LEU A 1 99 ? -17.544 12.248 -1.581 1.00 93.12 99 LEU A C 1
ATOM 769 O O . LEU A 1 99 ? -16.956 13.126 -0.954 1.00 93.12 99 LEU A O 1
ATOM 773 N N . GLU A 1 100 ? -18.827 11.958 -1.379 1.00 93.50 100 GLU A N 1
ATOM 774 C CA . GLU A 1 100 ? -19.723 12.796 -0.574 1.00 93.50 100 GLU A CA 1
ATOM 775 C C . GLU A 1 100 ? -20.056 12.192 0.794 1.00 93.50 100 GLU A C 1
ATOM 777 O O . GLU A 1 100 ? -20.220 12.933 1.763 1.00 93.50 100 GLU A O 1
ATOM 782 N N . SER A 1 101 ? -20.130 10.862 0.915 1.00 91.12 101 SER A N 1
ATOM 783 C CA . SER A 1 101 ? -20.523 10.229 2.175 1.00 91.12 101 SER A CA 1
ATOM 784 C C . SER A 1 101 ? -19.416 10.312 3.228 1.00 91.12 101 SER A C 1
ATOM 786 O O . SER A 1 101 ? -18.213 10.290 2.932 1.00 91.12 101 SER A O 1
ATOM 788 N N . THR A 1 102 ? -19.851 10.399 4.481 1.00 87.69 102 THR A N 1
ATOM 789 C CA . THR A 1 102 ? -19.039 10.250 5.697 1.00 87.69 102 THR A CA 1
ATOM 790 C C . THR A 1 102 ? -19.528 9.085 6.562 1.00 87.69 102 THR A C 1
ATOM 792 O O . THR A 1 102 ? -19.004 8.837 7.644 1.00 87.69 102 THR A O 1
ATOM 795 N N . LEU A 1 103 ? -20.553 8.355 6.109 1.00 86.56 103 LEU A N 1
ATOM 796 C CA . LEU A 1 103 ? -21.168 7.278 6.871 1.00 86.56 103 LEU A CA 1
ATOM 797 C C . LEU A 1 103 ? -20.438 5.958 6.596 1.00 86.56 103 LEU A C 1
ATOM 799 O O . LEU A 1 103 ? -20.519 5.407 5.501 1.00 86.56 103 LEU A O 1
ATOM 803 N N . GLU A 1 104 ? -19.780 5.400 7.617 1.00 85.06 104 GLU A N 1
ATOM 804 C CA . GLU A 1 104 ? -18.955 4.182 7.496 1.00 85.06 104 GLU A CA 1
ATOM 805 C C . GLU A 1 104 ? -19.690 3.011 6.814 1.00 85.06 104 GLU A C 1
ATOM 807 O O . GLU A 1 104 ? -19.132 2.318 5.965 1.00 85.06 104 GLU A O 1
ATOM 812 N N . HIS A 1 105 ? -20.964 2.788 7.148 1.00 84.31 105 HIS A N 1
ATOM 813 C CA . HIS A 1 105 ? -21.746 1.686 6.583 1.00 84.31 105 HIS A CA 1
ATOM 814 C C . HIS A 1 105 ? -22.040 1.862 5.085 1.00 84.31 105 HIS A C 1
ATOM 816 O O . HIS A 1 105 ? -22.090 0.868 4.358 1.00 84.31 105 HIS A O 1
ATOM 822 N N . GLU A 1 106 ? -22.192 3.101 4.611 1.00 89.44 106 GLU A N 1
ATOM 823 C CA . GLU A 1 106 ? -22.343 3.402 3.186 1.00 89.44 106 GLU A CA 1
ATOM 824 C C . GLU A 1 106 ? -21.011 3.207 2.461 1.00 89.44 106 GLU A C 1
ATOM 826 O O . GLU A 1 106 ? -20.949 2.503 1.450 1.00 89.44 106 GLU A O 1
ATOM 831 N N . LEU A 1 107 ? -19.926 3.743 3.031 1.00 91.06 107 LEU A N 1
ATOM 832 C CA . LEU A 1 107 ? -18.569 3.603 2.499 1.00 91.06 107 LEU A CA 1
ATOM 833 C C . LEU A 1 107 ? -18.147 2.130 2.414 1.00 91.06 107 LEU A C 1
ATOM 835 O O . LEU A 1 107 ? -17.560 1.709 1.418 1.00 91.06 107 LEU A O 1
ATOM 839 N N . ARG A 1 108 ? -18.533 1.307 3.396 1.00 90.25 108 ARG A N 1
ATOM 840 C CA . ARG A 1 108 ? -18.299 -0.144 3.391 1.00 90.25 108 ARG A CA 1
ATOM 841 C C . ARG A 1 108 ? -18.933 -0.835 2.190 1.00 90.25 108 ARG A C 1
ATOM 843 O O . ARG A 1 108 ? -18.293 -1.677 1.560 1.00 90.25 108 ARG A O 1
ATOM 850 N N . GLY A 1 109 ? -20.186 -0.501 1.885 1.00 88.62 109 GLY A N 1
ATOM 851 C CA . GLY A 1 109 ? -20.863 -1.006 0.692 1.00 88.62 109 GLY A CA 1
ATOM 852 C C . GLY A 1 109 ? -20.157 -0.550 -0.583 1.00 88.62 109 GLY A C 1
ATOM 853 O O . GLY A 1 109 ? -19.943 -1.350 -1.492 1.00 88.62 109 GLY A O 1
ATOM 854 N N . CYS A 1 110 ? -19.724 0.709 -0.613 1.00 93.75 110 CYS A N 1
ATOM 855 C CA . CYS A 1 110 ? -19.072 1.305 -1.770 1.00 93.75 110 CYS A CA 1
ATOM 856 C C . CYS A 1 110 ? -17.711 0.669 -2.094 1.00 93.75 110 CYS A C 1
ATOM 858 O O . CYS A 1 110 ? -17.483 0.289 -3.239 1.00 93.75 110 CYS A O 1
ATOM 860 N N . VAL A 1 111 ? -16.824 0.489 -1.110 1.00 93.38 111 VAL A N 1
ATOM 861 C CA . VAL A 1 111 ? -15.503 -0.131 -1.342 1.00 93.38 111 VAL A CA 1
ATOM 862 C C . VAL A 1 111 ? -15.652 -1.564 -1.860 1.00 93.38 111 VAL A C 1
ATOM 864 O O . VAL A 1 111 ? -15.004 -1.925 -2.838 1.00 93.38 111 VAL A O 1
ATOM 867 N N . ARG A 1 112 ? -16.564 -2.357 -1.282 1.00 90.69 112 ARG A N 1
ATOM 868 C CA . ARG A 1 112 ? -16.832 -3.731 -1.749 1.00 90.69 112 ARG A CA 1
ATOM 869 C C . ARG A 1 112 ? -17.326 -3.775 -3.191 1.00 90.69 112 ARG A C 1
ATOM 871 O O . ARG A 1 112 ? -16.935 -4.655 -3.950 1.00 90.69 112 ARG A O 1
ATOM 878 N N . LEU A 1 113 ? -18.195 -2.840 -3.572 1.00 91.75 113 LEU A N 1
ATOM 879 C CA . LEU A 1 113 ? -18.652 -2.729 -4.957 1.00 91.75 113 LEU A CA 1
ATOM 880 C C . LEU A 1 113 ? -17.504 -2.302 -5.878 1.00 91.75 113 LEU A C 1
ATOM 882 O O . LEU A 1 113 ? -17.351 -2.866 -6.956 1.00 91.75 113 LEU A O 1
ATOM 886 N N . ALA A 1 114 ? -16.659 -1.364 -5.443 1.00 93.69 114 ALA A N 1
ATOM 887 C CA . ALA A 1 114 ? -15.520 -0.888 -6.221 1.00 93.69 114 ALA A CA 1
ATOM 888 C C . ALA A 1 114 ? -14.524 -2.006 -6.580 1.00 93.69 114 ALA A C 1
ATOM 890 O O . ALA A 1 114 ? -13.952 -1.973 -7.672 1.00 93.69 114 ALA A O 1
ATOM 891 N N . GLU A 1 115 ? -14.329 -3.001 -5.707 1.00 90.19 115 GLU A N 1
ATOM 892 C CA . GLU A 1 115 ? -13.487 -4.181 -5.971 1.00 90.19 115 GLU A CA 1
ATOM 893 C C . GLU A 1 115 ? -14.003 -5.050 -7.128 1.00 90.19 115 GLU A C 1
ATOM 895 O O . GLU A 1 115 ? -13.211 -5.707 -7.798 1.00 90.19 115 GLU A O 1
ATOM 900 N N . GLN A 1 116 ? -15.310 -5.027 -7.401 1.00 89.44 116 GLN A N 1
ATOM 901 C CA . GLN A 1 116 ? -15.954 -5.873 -8.414 1.00 89.44 116 GLN A CA 1
ATOM 902 C C . GLN A 1 116 ? -16.108 -5.185 -9.774 1.00 89.44 116 GLN A C 1
ATOM 904 O O . GLN A 1 116 ? -16.406 -5.841 -10.771 1.00 89.44 116 GLN A O 1
ATOM 909 N N . LEU A 1 117 ? -15.946 -3.862 -9.828 1.00 89.25 117 LEU A N 1
ATOM 910 C CA . LEU A 1 117 ? -16.156 -3.098 -11.054 1.00 89.25 117 LEU A CA 1
ATOM 911 C C . LEU A 1 117 ? -14.951 -3.176 -11.990 1.00 89.25 117 LEU A C 1
ATOM 913 O O . LEU A 1 117 ? -13.804 -3.054 -11.570 1.00 89.25 117 LEU A O 1
ATOM 917 N N . VAL A 1 118 ? -15.214 -3.282 -13.287 1.00 89.69 118 VAL A N 1
ATOM 918 C CA . VAL A 1 118 ? -14.210 -3.059 -14.331 1.00 89.69 118 VAL A CA 1
ATOM 919 C C . VAL A 1 118 ? -14.544 -1.726 -14.983 1.00 89.69 118 VAL A C 1
ATOM 921 O O . VAL A 1 118 ? -15.642 -1.556 -15.503 1.00 89.69 118 VAL A O 1
ATOM 924 N N . ILE A 1 119 ? -13.622 -0.767 -14.894 1.00 88.44 119 ILE A N 1
ATOM 925 C CA . ILE A 1 119 ? -13.782 0.568 -15.477 1.00 88.44 119 ILE A CA 1
ATOM 926 C C . ILE A 1 119 ? -12.630 0.789 -16.449 1.00 88.44 119 ILE A C 1
ATOM 928 O O . ILE A 1 119 ? -11.471 0.917 -16.040 1.00 88.44 119 ILE A O 1
ATOM 932 N N . GLU A 1 120 ? -12.965 0.797 -17.734 1.00 88.94 120 GLU A N 1
ATOM 933 C CA . GLU A 1 120 ? -12.016 1.043 -18.821 1.00 88.94 120 GLU A CA 1
ATOM 934 C C . GLU A 1 120 ? -11.851 2.543 -19.090 1.00 88.94 120 GLU A C 1
ATOM 936 O O . GLU A 1 120 ? -10.760 3.000 -19.426 1.00 88.94 120 GLU A O 1
ATOM 941 N N . GLU A 1 121 ? -12.917 3.319 -18.882 1.00 90.62 121 GLU A N 1
ATOM 942 C CA . GLU A 1 121 ? -12.932 4.753 -19.149 1.00 90.62 121 GLU A CA 1
ATOM 943 C C . GLU A 1 121 ? -12.007 5.529 -18.188 1.00 90.62 121 GLU A C 1
ATOM 945 O O . GLU A 1 121 ? -12.146 5.402 -16.964 1.00 90.62 121 GLU A O 1
ATOM 950 N N . PRO A 1 122 ? -11.082 6.367 -18.701 1.00 91.25 122 PRO A N 1
ATOM 951 C CA . PRO A 1 122 ? -10.081 7.042 -17.872 1.00 91.25 122 PRO A CA 1
ATOM 952 C C . PRO A 1 122 ? -10.661 7.975 -16.805 1.00 91.25 122 PRO A C 1
ATOM 954 O O . PRO A 1 122 ? -10.164 8.006 -15.678 1.00 91.25 122 PRO A O 1
ATOM 957 N N . GLU A 1 123 ? -11.703 8.736 -17.142 1.00 93.06 123 GLU A N 1
ATOM 958 C CA . GLU A 1 123 ? -12.274 9.755 -16.256 1.00 93.06 123 GLU A CA 1
ATOM 959 C C . GLU A 1 123 ? -13.035 9.136 -15.063 1.00 93.06 123 GLU A C 1
ATOM 961 O O . GLU A 1 123 ? -12.652 9.418 -13.921 1.00 93.06 123 GLU A O 1
ATOM 966 N N . PRO A 1 124 ? -14.003 8.211 -15.252 1.00 93.19 124 PRO A N 1
ATOM 967 C CA . PRO A 1 124 ? -14.641 7.512 -14.134 1.00 93.19 124 PRO A CA 1
ATOM 968 C C . PRO A 1 124 ? -13.645 6.703 -13.297 1.00 93.19 124 PRO A C 1
ATOM 970 O O . PRO A 1 124 ? -13.761 6.642 -12.072 1.00 93.19 124 PRO A O 1
ATOM 973 N N . ARG A 1 125 ? -12.622 6.117 -13.933 1.00 94.31 125 ARG A N 1
ATOM 974 C CA . ARG A 1 125 ? -11.555 5.379 -13.245 1.00 94.31 125 ARG A CA 1
ATOM 975 C C . ARG A 1 125 ? -10.747 6.287 -12.317 1.00 94.31 125 ARG A C 1
ATOM 977 O O . ARG A 1 125 ? -10.497 5.922 -11.167 1.00 94.31 125 ARG A O 1
ATOM 984 N N . ALA A 1 126 ? -10.365 7.474 -12.788 1.00 94.12 126 ALA A N 1
ATOM 985 C CA . ALA A 1 126 ? -9.648 8.459 -11.986 1.00 94.12 126 ALA A CA 1
ATOM 986 C C . ALA A 1 126 ? -10.506 8.996 -10.830 1.00 94.12 126 ALA A C 1
ATOM 988 O O . ALA A 1 126 ? -10.000 9.134 -9.712 1.00 94.12 126 ALA A O 1
ATOM 989 N N . ALA A 1 127 ? -11.794 9.250 -11.077 1.00 95.25 127 ALA A N 1
ATOM 990 C CA . ALA A 1 127 ? -12.735 9.711 -10.061 1.00 95.25 127 ALA A CA 1
ATOM 991 C C . ALA A 1 127 ? -12.991 8.645 -8.981 1.00 95.25 127 ALA A C 1
ATOM 993 O O . ALA A 1 127 ? -12.944 8.960 -7.790 1.00 95.25 127 ALA A O 1
ATOM 994 N N . LEU A 1 128 ? -13.163 7.373 -9.371 1.00 96.50 128 LEU A N 1
ATOM 995 C CA . LEU A 1 128 ? -13.273 6.255 -8.431 1.00 96.50 128 LEU A CA 1
ATOM 996 C C . LEU A 1 128 ? -12.022 6.138 -7.557 1.00 96.50 128 LEU A C 1
ATOM 998 O O . LEU A 1 128 ? -12.136 5.999 -6.340 1.00 96.50 128 LEU A O 1
ATOM 1002 N N . ALA A 1 129 ? -10.832 6.228 -8.156 1.00 97.12 129 ALA A N 1
ATOM 1003 C CA . ALA A 1 129 ? -9.582 6.193 -7.406 1.00 97.12 129 ALA A CA 1
ATOM 1004 C C . ALA A 1 129 ? -9.511 7.326 -6.368 1.00 97.12 129 ALA A C 1
ATOM 1006 O O . ALA A 1 129 ? -9.212 7.075 -5.203 1.00 97.12 129 ALA A O 1
ATOM 1007 N N . SER A 1 130 ? -9.854 8.558 -6.750 1.00 97.19 130 SER A N 1
ATOM 1008 C CA . SER A 1 130 ? -9.879 9.691 -5.818 1.00 97.19 130 SER A CA 1
ATOM 1009 C C . SER A 1 130 ? -10.893 9.496 -4.681 1.00 97.19 130 SER A C 1
ATOM 1011 O O . SER A 1 130 ? -10.578 9.789 -3.526 1.00 97.19 130 SER A O 1
ATOM 1013 N N . GLY A 1 131 ? -12.072 8.935 -4.974 1.00 97.00 131 GLY A N 1
ATOM 1014 C CA . GLY A 1 131 ? -13.068 8.573 -3.960 1.00 97.00 131 GLY A CA 1
ATOM 1015 C C . GLY A 1 131 ? -12.573 7.502 -2.983 1.00 97.00 131 GLY A C 1
ATOM 1016 O O . GLY A 1 131 ? -12.762 7.632 -1.772 1.00 97.00 131 GLY A O 1
ATOM 1017 N N . LEU A 1 132 ? -11.883 6.472 -3.480 1.00 97.69 132 LEU A N 1
ATOM 1018 C CA . LEU A 1 132 ? -11.288 5.419 -2.651 1.00 97.69 132 LEU A CA 1
ATOM 1019 C C . LEU A 1 132 ? -10.164 5.952 -1.762 1.00 97.69 132 LEU A C 1
ATOM 1021 O O . LEU A 1 132 ? -10.134 5.632 -0.577 1.00 97.69 132 LEU A O 1
ATOM 1025 N N . LEU A 1 133 ? -9.279 6.798 -2.296 1.00 97.56 133 LEU A N 1
ATOM 1026 C CA . LEU A 1 133 ? -8.207 7.401 -1.507 1.00 97.56 133 LEU A CA 1
ATOM 1027 C C . LEU A 1 133 ? -8.766 8.292 -0.392 1.00 97.56 133 LEU A C 1
ATOM 1029 O O . LEU A 1 133 ? -8.319 8.195 0.749 1.00 97.56 133 LEU A O 1
ATOM 1033 N N . ARG A 1 134 ? -9.760 9.135 -0.704 1.00 95.94 134 ARG A N 1
ATOM 1034 C CA . ARG A 1 134 ? -10.472 9.941 0.300 1.00 95.94 134 ARG A CA 1
ATOM 1035 C C . ARG A 1 134 ? -11.079 9.050 1.381 1.00 95.94 134 ARG A C 1
ATOM 1037 O O . ARG A 1 134 ? -10.904 9.324 2.561 1.00 95.94 134 ARG A O 1
ATOM 1044 N N . THR A 1 135 ? -11.772 7.990 0.971 1.00 95.00 135 THR A N 1
ATOM 1045 C CA . THR A 1 135 ? -12.418 7.042 1.886 1.00 95.00 135 THR A CA 1
ATOM 1046 C C . THR A 1 135 ? -11.398 6.368 2.799 1.00 95.00 135 THR A C 1
ATOM 1048 O O . THR A 1 135 ? -11.621 6.294 4.000 1.00 95.00 135 THR A O 1
ATOM 1051 N N . ALA A 1 136 ? -10.260 5.924 2.258 1.00 95.31 136 ALA A N 1
ATOM 1052 C CA . ALA A 1 136 ? -9.190 5.327 3.049 1.00 95.31 136 ALA A CA 1
ATOM 1053 C C . ALA A 1 136 ? -8.657 6.292 4.120 1.00 95.31 136 ALA A C 1
ATOM 1055 O O . ALA A 1 136 ? -8.520 5.885 5.268 1.00 95.31 136 ALA A O 1
ATOM 1056 N N . LYS A 1 137 ? -8.425 7.563 3.764 1.00 94.25 137 LYS A N 1
ATOM 1057 C CA . LYS A 1 137 ? -7.979 8.605 4.707 1.00 94.25 137 LYS A CA 1
ATOM 1058 C C . LYS A 1 137 ? -9.007 8.860 5.806 1.00 94.25 137 LYS A C 1
ATOM 1060 O O . LYS A 1 137 ? -8.669 8.801 6.977 1.00 94.25 137 LYS A O 1
ATOM 1065 N N . LEU A 1 138 ? -10.271 9.050 5.423 1.00 91.75 138 LEU A N 1
ATOM 1066 C CA . LEU A 1 138 ? -11.358 9.288 6.374 1.00 91.75 138 LEU A CA 1
ATOM 1067 C C . LEU A 1 138 ? -11.498 8.137 7.381 1.00 91.75 138 LEU A C 1
ATOM 1069 O O . LEU A 1 138 ? -11.635 8.369 8.576 1.00 91.75 138 LEU A O 1
ATOM 1073 N N . LEU A 1 139 ? -11.454 6.892 6.897 1.00 88.75 139 LEU A N 1
ATOM 1074 C CA . LEU A 1 139 ? -11.562 5.715 7.757 1.00 88.75 139 LEU A CA 1
ATOM 1075 C C . LEU A 1 139 ? -10.376 5.597 8.717 1.00 88.75 139 LEU A C 1
ATOM 1077 O O . LEU A 1 139 ? -10.585 5.251 9.878 1.00 88.75 139 LEU A O 1
ATOM 1081 N N . GLU A 1 140 ? -9.168 5.902 8.245 1.00 87.00 140 GLU A N 1
ATOM 1082 C CA . GLU A 1 140 ? -7.972 5.904 9.086 1.00 87.00 140 GLU A CA 1
ATOM 1083 C C . GLU A 1 140 ? -8.064 6.972 10.187 1.00 87.00 140 GLU A C 1
ATOM 1085 O O . GLU A 1 140 ? -7.805 6.680 11.355 1.00 87.00 140 GLU A O 1
ATOM 1090 N N . ASP A 1 141 ? -8.516 8.180 9.843 1.00 84.62 141 ASP A N 1
ATOM 1091 C CA . ASP A 1 141 ? -8.661 9.293 10.785 1.00 84.62 141 ASP A CA 1
ATOM 1092 C C . ASP A 1 141 ? -9.742 9.019 11.854 1.00 84.62 141 ASP A C 1
ATOM 1094 O O . ASP A 1 141 ? -9.535 9.276 13.047 1.00 84.62 141 ASP A O 1
ATOM 1098 N N . ASP A 1 142 ? -10.892 8.464 11.454 1.00 80.94 142 ASP A N 1
ATOM 1099 C CA . ASP A 1 142 ? -12.050 8.274 12.339 1.00 80.94 142 ASP A CA 1
ATOM 1100 C C . ASP A 1 142 ? -11.987 6.989 13.177 1.00 80.94 142 ASP A C 1
ATOM 1102 O O . ASP A 1 142 ? -12.451 6.961 14.329 1.00 80.94 142 ASP A O 1
ATOM 1106 N N . HIS A 1 143 ? -11.432 5.916 12.609 1.00 73.56 143 HIS A N 1
ATOM 1107 C CA . HIS A 1 143 ? -11.517 4.563 13.162 1.00 73.56 143 HIS A CA 1
ATOM 1108 C C . HIS A 1 143 ? -10.157 3.887 13.374 1.00 73.56 143 HIS A C 1
ATOM 1110 O O . HIS A 1 143 ? -10.118 2.842 14.026 1.00 73.56 143 HIS A O 1
ATOM 1116 N N . GLY A 1 144 ? -9.061 4.487 12.903 1.00 78.00 144 GLY A N 1
ATOM 1117 C CA . GLY A 1 144 ? -7.756 3.833 12.837 1.00 78.00 144 GLY A CA 1
ATOM 1118 C C . GLY A 1 144 ? -7.705 2.779 11.732 1.00 78.00 144 GLY A C 1
ATOM 1119 O O . GLY A 1 144 ? -8.518 2.776 10.803 1.00 78.00 144 GLY A O 1
ATOM 1120 N N . SER A 1 145 ? -6.759 1.854 11.859 1.00 78.88 145 SER A N 1
ATOM 1121 C CA . SER A 1 145 ? -6.528 0.810 10.864 1.00 78.88 145 SER A CA 1
ATOM 1122 C C . SER A 1 145 ? -7.727 -0.123 10.754 1.00 78.88 145 SER A C 1
ATOM 1124 O O . SER A 1 145 ? -8.098 -0.822 11.703 1.00 78.88 145 SER A O 1
ATOM 1126 N N . THR A 1 146 ? -8.352 -0.158 9.578 1.00 87.19 146 THR A N 1
ATOM 1127 C CA . THR A 1 146 ? -9.485 -1.047 9.321 1.00 87.19 146 THR A CA 1
ATOM 1128 C C . THR A 1 146 ? -9.248 -1.874 8.062 1.00 87.19 146 THR A C 1
ATOM 1130 O O . THR A 1 146 ? -8.737 -1.366 7.066 1.00 87.19 146 THR A O 1
ATOM 1133 N N . PRO A 1 147 ? -9.735 -3.128 8.005 1.00 90.69 147 PRO A N 1
ATOM 1134 C CA . PRO A 1 147 ? -9.703 -3.910 6.767 1.00 90.69 147 PRO A CA 1
ATOM 1135 C C . PRO A 1 147 ? -10.332 -3.185 5.570 1.00 90.69 147 PRO A C 1
ATOM 1137 O O . PRO A 1 147 ? -9.973 -3.440 4.420 1.00 90.69 147 PRO A O 1
ATOM 1140 N N . LEU A 1 148 ? -11.268 -2.270 5.847 1.00 90.94 148 LEU A N 1
ATOM 1141 C CA . LEU A 1 148 ? -11.916 -1.437 4.849 1.00 90.94 148 LEU A CA 1
ATOM 1142 C C . LEU A 1 148 ? -10.980 -0.357 4.282 1.00 90.94 148 LEU A C 1
ATOM 1144 O O . LEU A 1 148 ? -10.952 -0.195 3.061 1.00 90.94 148 LEU A O 1
ATOM 1148 N N . SER A 1 149 ? -10.198 0.337 5.122 1.00 92.69 149 SER A N 1
ATOM 1149 C CA . SER A 1 149 ? -9.194 1.299 4.643 1.00 92.69 149 SER A CA 1
ATOM 1150 C C . SER A 1 149 ? -8.133 0.589 3.797 1.00 92.69 149 SER A C 1
ATOM 1152 O O . SER A 1 149 ? -7.805 1.051 2.705 1.00 92.69 149 SER A O 1
ATOM 1154 N N . TRP A 1 150 ? -7.696 -0.608 4.199 1.00 94.94 150 TRP A N 1
ATOM 1155 C CA . TRP A 1 150 ? -6.713 -1.394 3.441 1.00 94.94 150 TRP A CA 1
ATOM 1156 C C . TRP A 1 150 ? -7.234 -1.856 2.076 1.00 94.94 150 TRP A C 1
ATOM 1158 O O . TRP A 1 150 ? -6.502 -1.820 1.085 1.00 94.94 150 TRP A O 1
ATOM 1168 N N . ALA A 1 151 ? -8.498 -2.290 2.004 1.00 94.88 151 ALA A N 1
ATOM 1169 C CA . ALA A 1 151 ? -9.139 -2.655 0.741 1.00 94.88 151 ALA A CA 1
ATOM 1170 C C . ALA A 1 151 ? -9.232 -1.446 -0.203 1.00 94.88 151 ALA A C 1
ATOM 1172 O O . ALA A 1 151 ? -8.901 -1.555 -1.385 1.00 94.88 151 ALA A O 1
ATOM 1173 N N . ALA A 1 152 ? -9.590 -0.273 0.327 1.00 96.44 152 ALA A N 1
ATOM 1174 C CA . ALA A 1 152 ? -9.621 0.964 -0.446 1.00 96.44 152 ALA A CA 1
ATOM 1175 C C . ALA A 1 152 ? -8.226 1.367 -0.967 1.00 96.44 152 ALA A C 1
ATOM 1177 O O . ALA A 1 152 ? -8.110 1.721 -2.140 1.00 96.44 152 ALA A O 1
ATOM 1178 N N . ILE A 1 153 ? -7.170 1.240 -0.151 1.00 97.56 153 ILE A N 1
ATOM 1179 C CA . ILE A 1 153 ? -5.772 1.499 -0.550 1.00 97.56 153 ILE A CA 1
ATOM 1180 C C . ILE A 1 153 ? -5.338 0.573 -1.694 1.00 97.56 153 ILE A C 1
ATOM 1182 O O . ILE A 1 153 ? -4.873 1.045 -2.735 1.00 97.56 153 ILE A O 1
ATOM 1186 N N . ARG A 1 154 ? -5.534 -0.743 -1.539 1.00 96.38 154 ARG A N 1
ATOM 1187 C CA . ARG A 1 154 ? -5.173 -1.722 -2.577 1.00 96.38 154 ARG A CA 1
ATOM 1188 C C . ARG A 1 154 ? -5.943 -1.474 -3.867 1.00 96.38 154 ARG A C 1
ATOM 1190 O O . ARG A 1 154 ? -5.370 -1.492 -4.959 1.00 96.38 154 ARG A O 1
ATOM 1197 N N . ARG A 1 155 ? -7.244 -1.190 -3.751 1.00 95.81 155 ARG A N 1
ATOM 1198 C CA . ARG A 1 155 ? -8.078 -0.921 -4.918 1.00 95.81 155 ARG A CA 1
ATOM 1199 C C . ARG A 1 155 ? -7.662 0.364 -5.624 1.00 95.81 155 ARG A C 1
ATOM 1201 O O . ARG A 1 155 ? -7.562 0.346 -6.849 1.00 95.81 155 ARG A O 1
ATOM 1208 N N . PHE A 1 156 ? -7.351 1.429 -4.884 1.00 97.00 156 PHE A N 1
ATOM 1209 C CA . PHE A 1 156 ? -6.778 2.659 -5.433 1.00 97.00 156 PHE A CA 1
ATOM 1210 C C . PHE A 1 156 ? -5.549 2.363 -6.302 1.00 97.00 156 PHE A C 1
ATOM 1212 O O . PHE A 1 156 ? -5.529 2.750 -7.470 1.00 97.00 156 PHE A O 1
ATOM 1219 N N . GLY A 1 157 ? -4.575 1.609 -5.784 1.00 94.19 157 GLY A N 1
ATOM 1220 C CA . GLY A 1 157 ? -3.351 1.294 -6.525 1.00 94.19 157 GLY A CA 1
ATOM 1221 C C . GLY A 1 157 ? -3.575 0.513 -7.816 1.00 94.19 157 GLY A C 1
ATOM 1222 O O . GLY A 1 157 ? -2.885 0.751 -8.798 1.00 94.19 157 GLY A O 1
ATOM 1223 N N . SER A 1 158 ? -4.584 -0.362 -7.857 1.00 92.44 158 SER A N 1
ATOM 1224 C CA . SER A 1 158 ? -4.942 -1.095 -9.083 1.00 92.44 158 SER A CA 1
ATOM 1225 C C . SER A 1 158 ? -5.561 -0.212 -10.179 1.00 92.44 158 SER A C 1
ATOM 1227 O O . SER A 1 158 ? -5.604 -0.599 -11.349 1.00 92.44 158 SER A O 1
ATOM 1229 N N . LEU A 1 159 ? -6.086 0.959 -9.804 1.00 92.06 159 LEU A N 1
ATOM 1230 C CA . LEU A 1 159 ? -6.780 1.870 -10.710 1.00 92.06 159 LEU A CA 1
ATOM 1231 C C . LEU A 1 159 ? -5.866 2.979 -11.220 1.00 92.06 159 LEU A C 1
ATOM 1233 O O . LEU A 1 159 ? -6.038 3.430 -12.351 1.00 92.06 159 LEU A O 1
ATOM 1237 N N . VAL A 1 160 ? -4.908 3.439 -10.425 1.00 91.06 160 VAL A N 1
ATOM 1238 C CA . VAL A 1 160 ? -4.124 4.616 -10.797 1.00 91.06 160 VAL A CA 1
ATOM 1239 C C . VAL A 1 160 ? -2.902 4.285 -11.652 1.00 91.06 160 VAL A C 1
ATOM 1241 O O . VAL A 1 160 ? -2.325 3.208 -11.521 1.00 91.06 160 VAL A O 1
ATOM 1244 N N . PRO A 1 161 ? -2.469 5.216 -12.518 1.00 89.19 161 PRO A N 1
ATOM 1245 C CA . PRO A 1 161 ? -1.125 5.163 -13.077 1.00 89.19 161 PRO A CA 1
ATOM 1246 C C . PRO A 1 161 ? -0.068 5.308 -11.969 1.00 89.19 161 PRO A C 1
ATOM 1248 O O . PRO A 1 161 ? -0.303 5.940 -10.936 1.00 89.19 161 PRO A O 1
ATOM 1251 N N . THR A 1 162 ? 1.122 4.768 -12.217 1.00 89.62 162 THR A N 1
ATOM 1252 C CA . THR A 1 162 ? 2.255 4.694 -11.277 1.00 89.62 162 THR A CA 1
ATOM 1253 C C . THR A 1 162 ? 2.638 6.031 -10.638 1.00 89.62 162 THR A C 1
ATOM 1255 O O . THR A 1 162 ? 2.879 6.078 -9.433 1.00 89.62 162 THR A O 1
ATOM 1258 N N . HIS A 1 163 ? 2.622 7.143 -11.379 1.00 89.12 163 HIS A N 1
ATOM 1259 C CA . HIS A 1 163 ? 2.975 8.463 -10.838 1.00 89.12 163 HIS A CA 1
ATOM 1260 C C . HIS A 1 163 ? 2.054 8.933 -9.696 1.00 89.12 163 HIS A C 1
ATOM 1262 O O . HIS A 1 163 ? 2.488 9.679 -8.818 1.00 89.12 163 HIS A O 1
ATOM 1268 N N . ARG A 1 164 ? 0.793 8.478 -9.661 1.00 93.00 164 ARG A N 1
ATOM 1269 C CA . ARG A 1 164 ? -0.157 8.800 -8.580 1.00 93.00 164 ARG A CA 1
ATOM 1270 C C . ARG A 1 164 ? 0.087 7.998 -7.305 1.00 93.00 164 ARG A C 1
ATOM 1272 O O . ARG A 1 164 ? -0.457 8.345 -6.261 1.00 93.00 164 ARG A O 1
ATOM 1279 N N . LEU A 1 165 ? 0.936 6.967 -7.336 1.00 95.06 165 LEU A N 1
ATOM 1280 C CA . LEU A 1 165 ? 1.287 6.213 -6.128 1.00 95.06 165 LEU A CA 1
ATOM 1281 C C . LEU A 1 165 ? 1.943 7.101 -5.066 1.00 95.06 165 LEU A C 1
ATOM 1283 O O . LEU A 1 165 ? 1.849 6.781 -3.886 1.00 95.06 165 LEU A O 1
ATOM 1287 N N . ALA A 1 166 ? 2.532 8.244 -5.446 1.00 94.94 166 ALA A N 1
ATOM 1288 C CA . ALA A 1 166 ? 3.050 9.239 -4.505 1.00 94.94 166 ALA A CA 1
ATOM 1289 C C . ALA A 1 166 ? 2.007 9.685 -3.460 1.00 94.94 166 ALA A C 1
ATOM 1291 O O . ALA A 1 166 ? 2.377 10.026 -2.338 1.00 94.94 166 ALA A O 1
ATOM 1292 N N . GLU A 1 167 ? 0.712 9.625 -3.787 1.00 95.69 167 GLU A N 1
ATOM 1293 C CA . GLU A 1 167 ? -0.386 9.938 -2.865 1.00 95.69 167 GLU A CA 1
ATOM 1294 C C . GLU A 1 167 ? -0.462 8.969 -1.667 1.00 95.69 167 GLU A C 1
ATOM 1296 O O . GLU A 1 167 ? -1.003 9.333 -0.621 1.00 95.69 167 GLU A O 1
ATOM 1301 N N . LEU A 1 168 ? 0.128 7.770 -1.775 1.00 97.00 168 LEU A N 1
ATOM 1302 C CA . LEU A 1 168 ? 0.230 6.796 -0.683 1.00 97.00 168 LEU A CA 1
ATOM 1303 C C . LEU A 1 168 ? 1.255 7.187 0.388 1.00 97.00 168 LEU A C 1
ATOM 1305 O O . LEU A 1 168 ? 1.275 6.569 1.450 1.00 97.00 168 LEU A O 1
ATOM 1309 N N . ALA A 1 169 ? 2.077 8.219 0.157 1.00 95.69 169 ALA A N 1
ATOM 1310 C CA . ALA A 1 169 ? 3.052 8.696 1.140 1.00 95.69 169 ALA A CA 1
ATOM 1311 C C . ALA A 1 169 ? 2.401 9.078 2.480 1.00 95.69 169 ALA A C 1
ATOM 1313 O O . ALA A 1 169 ? 3.026 8.911 3.525 1.00 95.69 169 ALA A O 1
ATOM 1314 N N . HIS A 1 170 ? 1.141 9.519 2.441 1.00 94.88 170 HIS A N 1
ATOM 1315 C CA . HIS A 1 170 ? 0.341 9.826 3.623 1.00 94.88 170 HIS A CA 1
ATOM 1316 C C . HIS A 1 170 ? 0.221 8.632 4.584 1.00 94.88 170 HIS A C 1
ATOM 1318 O O . HIS A 1 170 ? 0.462 8.763 5.778 1.00 94.88 170 HIS A O 1
ATOM 1324 N N . PHE A 1 171 ? -0.038 7.431 4.058 1.00 96.44 171 PHE A N 1
ATOM 1325 C CA . PHE A 1 171 ? -0.171 6.208 4.862 1.00 96.44 171 PHE A CA 1
ATOM 1326 C C . PHE A 1 171 ? 1.163 5.673 5.390 1.00 96.44 171 PHE A C 1
ATOM 1328 O O . PHE A 1 171 ? 1.193 4.666 6.087 1.00 96.44 171 PHE A O 1
ATOM 1335 N N . LEU A 1 172 ? 2.273 6.332 5.052 1.00 96.06 172 LEU A N 1
ATOM 1336 C CA . LEU A 1 172 ? 3.610 6.013 5.539 1.00 96.06 172 LEU A CA 1
ATOM 1337 C C . LEU A 1 172 ? 4.096 7.036 6.578 1.00 96.06 172 LEU A C 1
ATOM 1339 O O . LEU A 1 172 ? 5.250 6.969 7.009 1.00 96.06 172 LEU A O 1
ATOM 1343 N N . GLU A 1 173 ? 3.276 8.017 6.963 1.00 91.88 173 GLU A N 1
ATOM 1344 C CA . GLU A 1 173 ? 3.614 9.044 7.954 1.00 91.88 173 GLU A CA 1
ATOM 1345 C C . GLU A 1 173 ? 3.855 8.462 9.363 1.00 91.88 173 GLU A C 1
ATOM 1347 O O . GLU A 1 173 ? 3.425 7.349 9.674 1.00 91.88 173 GLU A O 1
ATOM 1352 N N . PRO A 1 174 ? 4.612 9.154 10.242 1.00 85.38 174 PRO A N 1
ATOM 1353 C CA . PRO A 1 174 ? 4.838 8.660 11.593 1.00 85.38 174 PRO A CA 1
ATOM 1354 C C . PRO A 1 174 ? 3.511 8.609 12.358 1.00 85.38 174 PRO A C 1
ATOM 1356 O O . PRO A 1 174 ? 2.774 9.586 12.367 1.00 85.38 174 PRO A O 1
ATOM 1359 N N . GLY A 1 175 ? 3.247 7.501 13.048 1.00 84.94 175 GLY A N 1
ATOM 1360 C CA . GLY A 1 175 ? 2.009 7.316 13.813 1.00 84.94 175 GLY A CA 1
ATOM 1361 C C . GLY A 1 175 ? 0.922 6.552 13.061 1.00 84.94 175 GLY A C 1
ATOM 1362 O O . GLY A 1 175 ? -0.042 6.146 13.700 1.00 84.94 175 GLY A O 1
ATOM 1363 N N . MET A 1 176 ? 1.115 6.289 11.764 1.00 91.06 176 MET A N 1
ATOM 1364 C CA . MET A 1 176 ? 0.291 5.330 11.027 1.00 91.06 176 MET A CA 1
ATOM 1365 C C . MET A 1 176 ? 0.445 3.927 11.618 1.00 91.06 176 MET A C 1
ATOM 1367 O O . MET A 1 176 ? 1.526 3.549 12.087 1.00 91.06 176 MET A O 1
ATOM 1371 N N . GLU A 1 177 ? -0.641 3.160 11.599 1.00 91.06 177 GLU A N 1
ATOM 1372 C CA . GLU A 1 177 ? -0.637 1.776 12.066 1.00 91.06 177 GLU A CA 1
ATOM 1373 C C . GLU A 1 177 ? 0.115 0.863 11.088 1.00 91.06 177 GLU A C 1
ATOM 1375 O O . GLU A 1 177 ? 0.225 1.142 9.887 1.00 91.06 177 GLU A O 1
ATOM 1380 N N . ALA A 1 178 ? 0.682 -0.227 11.611 1.00 91.56 178 ALA A N 1
ATOM 1381 C CA . ALA A 1 178 ? 1.570 -1.095 10.844 1.00 91.56 178 ALA A CA 1
ATOM 1382 C C . ALA A 1 178 ? 0.855 -1.706 9.637 1.00 91.56 178 ALA A C 1
ATOM 1384 O O . ALA A 1 178 ? 1.389 -1.691 8.536 1.00 91.56 178 ALA A O 1
ATOM 1385 N N . GLU A 1 179 ? -0.374 -2.163 9.822 1.00 93.19 179 GLU A N 1
ATOM 1386 C CA . GLU A 1 179 ? -1.189 -2.820 8.809 1.00 93.19 179 GLU A CA 1
ATOM 1387 C C . GLU A 1 179 ? -1.591 -1.857 7.679 1.00 93.19 179 GLU A C 1
ATOM 1389 O O . GLU A 1 179 ? -1.576 -2.235 6.505 1.00 93.19 179 GLU A O 1
ATOM 1394 N N . THR A 1 180 ? -1.867 -0.589 8.005 1.00 95.19 180 THR A N 1
ATOM 1395 C CA . THR A 1 180 ? -2.121 0.468 7.014 1.00 95.19 180 THR A CA 1
ATOM 1396 C C . THR A 1 180 ? -0.862 0.755 6.195 1.00 95.19 180 THR A C 1
ATOM 1398 O O . THR A 1 180 ? -0.922 0.809 4.961 1.00 95.19 180 THR A O 1
ATOM 1401 N N . MET A 1 181 ? 0.301 0.851 6.855 1.00 96.50 181 MET A N 1
ATOM 1402 C CA . MET A 1 181 ? 1.590 0.961 6.165 1.00 96.50 181 MET A CA 1
ATOM 1403 C C . MET A 1 181 ? 1.838 -0.248 5.256 1.00 96.50 181 MET A C 1
ATOM 1405 O O . MET A 1 181 ? 2.221 -0.066 4.101 1.00 96.50 181 MET A O 1
ATOM 1409 N N . GLN A 1 182 ? 1.578 -1.471 5.727 1.00 95.50 182 GLN A N 1
ATOM 1410 C CA . GLN A 1 182 ? 1.723 -2.688 4.924 1.00 95.50 182 GLN A CA 1
ATOM 1411 C C . GLN A 1 182 ? 0.841 -2.655 3.677 1.00 95.50 182 GLN A C 1
ATOM 1413 O O . GLN A 1 182 ? 1.333 -2.905 2.579 1.00 95.50 182 GLN A O 1
ATOM 1418 N N . ALA A 1 183 ? -0.434 -2.276 3.810 1.00 96.62 183 ALA A N 1
ATOM 1419 C CA . ALA A 1 183 ? -1.338 -2.166 2.669 1.00 96.62 183 ALA A CA 1
ATOM 1420 C C . ALA A 1 183 ? -0.812 -1.174 1.616 1.00 96.62 183 ALA A C 1
ATOM 1422 O O . ALA A 1 183 ? -0.851 -1.465 0.417 1.00 96.62 183 ALA A O 1
ATOM 1423 N N . ALA A 1 184 ? -0.274 -0.029 2.046 1.00 97.75 184 ALA A N 1
ATOM 1424 C CA . ALA A 1 184 ? 0.337 0.947 1.149 1.00 97.75 184 ALA A CA 1
ATOM 1425 C C . ALA A 1 184 ? 1.617 0.408 0.482 1.00 97.75 184 ALA A C 1
ATOM 1427 O O . ALA A 1 184 ? 1.784 0.550 -0.728 1.00 97.75 184 ALA A O 1
ATOM 1428 N N . LEU A 1 185 ? 2.500 -0.251 1.236 1.00 97.88 185 LEU A N 1
ATOM 1429 C CA . LEU A 1 185 ? 3.768 -0.791 0.730 1.00 97.88 185 LEU A CA 1
ATOM 1430 C C . LEU A 1 185 ? 3.569 -1.940 -0.258 1.00 97.88 185 LEU A C 1
ATOM 1432 O O . LEU A 1 185 ? 4.199 -1.942 -1.313 1.00 97.88 185 LEU A O 1
ATOM 1436 N N . GLN A 1 186 ? 2.653 -2.862 0.034 1.00 95.88 186 GLN A N 1
ATOM 1437 C CA . GLN A 1 186 ? 2.263 -3.934 -0.885 1.00 95.88 186 GLN A CA 1
ATOM 1438 C C . GLN A 1 186 ? 1.699 -3.356 -2.181 1.00 95.88 186 GLN A C 1
ATOM 1440 O O . GLN A 1 186 ? 2.057 -3.789 -3.272 1.00 95.88 186 GLN A O 1
ATOM 1445 N N . THR A 1 187 ? 0.870 -2.313 -2.074 1.00 96.06 187 THR A N 1
ATOM 1446 C CA . THR A 1 187 ? 0.328 -1.609 -3.242 1.00 96.06 187 THR A CA 1
ATOM 1447 C C . THR A 1 187 ? 1.440 -1.005 -4.105 1.00 96.06 187 THR A C 1
ATOM 1449 O O . THR A 1 187 ? 1.422 -1.148 -5.327 1.00 96.06 187 THR A O 1
ATOM 1452 N N . ILE A 1 188 ? 2.437 -0.375 -3.477 1.00 95.94 188 ILE A N 1
ATOM 1453 C CA . ILE A 1 188 ? 3.611 0.177 -4.164 1.00 95.94 188 ILE A CA 1
ATOM 1454 C C . ILE A 1 188 ? 4.427 -0.937 -4.835 1.00 95.94 188 ILE A C 1
ATOM 1456 O O . ILE A 1 188 ? 4.761 -0.818 -6.013 1.00 95.94 188 ILE A O 1
ATOM 1460 N N . TRP A 1 189 ? 4.732 -2.018 -4.111 1.00 95.06 189 TRP A N 1
ATOM 1461 C CA . TRP A 1 189 ? 5.488 -3.161 -4.628 1.00 95.06 189 TRP A CA 1
ATOM 1462 C C . TRP A 1 189 ? 4.798 -3.797 -5.836 1.00 95.06 189 TRP A C 1
ATOM 1464 O O . TRP A 1 189 ? 5.415 -3.930 -6.892 1.00 95.06 189 TRP A O 1
ATOM 1474 N N . HIS A 1 190 ? 3.515 -4.142 -5.725 1.00 92.38 190 HIS A N 1
ATOM 1475 C CA . HIS A 1 190 ? 2.788 -4.807 -6.806 1.00 92.38 190 HIS A CA 1
ATOM 1476 C C . HIS A 1 190 ? 2.655 -3.929 -8.054 1.00 92.38 190 HIS A C 1
ATOM 1478 O O . HIS A 1 190 ? 2.755 -4.438 -9.167 1.00 92.38 190 HIS A O 1
ATOM 1484 N N . ALA A 1 191 ? 2.482 -2.615 -7.897 1.00 90.88 191 ALA A N 1
ATOM 1485 C CA . ALA A 1 191 ? 2.419 -1.718 -9.045 1.00 90.88 191 ALA A CA 1
ATOM 1486 C C . ALA A 1 191 ? 3.792 -1.555 -9.726 1.00 90.88 191 ALA A C 1
ATOM 1488 O O . ALA A 1 191 ? 3.908 -1.712 -10.942 1.00 90.88 191 ALA A O 1
ATOM 1489 N N . LEU A 1 192 ? 4.847 -1.289 -8.948 1.00 91.12 192 LEU A N 1
ATOM 1490 C CA . LEU A 1 192 ? 6.172 -0.957 -9.489 1.00 91.12 192 LEU A CA 1
ATOM 1491 C C . LEU A 1 192 ? 7.004 -2.169 -9.912 1.00 91.12 192 LEU A C 1
ATOM 1493 O O . LEU A 1 192 ? 7.936 -2.031 -10.702 1.00 91.12 192 LEU A O 1
ATOM 1497 N N . SER A 1 193 ? 6.679 -3.359 -9.410 1.00 88.69 193 SER A N 1
ATOM 1498 C CA . SER A 1 193 ? 7.278 -4.614 -9.881 1.00 88.69 193 SER A CA 1
ATOM 1499 C C . SER A 1 193 ? 6.793 -5.012 -11.282 1.00 88.69 193 SER A C 1
ATOM 1501 O O . SER A 1 193 ? 7.434 -5.831 -11.941 1.00 88.69 193 SER A O 1
ATOM 1503 N N . VAL A 1 194 ? 5.703 -4.402 -11.764 1.00 84.81 194 VAL A N 1
ATOM 1504 C CA . VAL A 1 194 ? 5.152 -4.602 -13.111 1.00 84.81 194 VAL A CA 1
ATOM 1505 C C . VAL A 1 194 ? 5.542 -3.468 -14.057 1.00 84.81 194 VAL A C 1
ATOM 1507 O O . VAL A 1 194 ? 5.948 -3.739 -15.193 1.00 84.81 194 VAL A O 1
ATOM 1510 N N . ASP A 1 195 ? 5.421 -2.219 -13.603 1.00 77.75 195 ASP A N 1
ATOM 1511 C CA . ASP A 1 195 ? 5.673 -1.026 -14.410 1.00 77.75 195 ASP A CA 1
ATOM 1512 C C . ASP A 1 195 ? 6.564 -0.036 -13.651 1.00 77.75 195 ASP A C 1
ATOM 1514 O O . ASP A 1 195 ? 6.190 0.488 -12.601 1.00 77.75 195 ASP A O 1
ATOM 1518 N N . GLN A 1 196 ? 7.780 0.181 -14.154 1.00 71.25 196 GLN A N 1
ATOM 1519 C CA . GLN A 1 196 ? 8.763 1.008 -13.462 1.00 71.25 196 GLN A CA 1
ATOM 1520 C C . GLN A 1 196 ? 8.560 2.478 -13.813 1.00 71.25 196 GLN A C 1
ATOM 1522 O O . GLN A 1 196 ? 8.759 2.874 -14.960 1.00 71.25 196 GLN A O 1
ATOM 1527 N N . ASP A 1 197 ? 8.264 3.295 -12.805 1.00 71.88 197 ASP A N 1
ATOM 1528 C CA . ASP A 1 197 ? 8.149 4.743 -12.957 1.00 71.88 197 ASP A CA 1
ATOM 1529 C C . ASP A 1 197 ? 9.143 5.480 -12.060 1.00 71.88 197 ASP A C 1
ATOM 1531 O O . ASP A 1 197 ? 9.211 5.288 -10.840 1.00 71.88 197 ASP A O 1
ATOM 1535 N N . PHE A 1 198 ? 9.921 6.355 -12.688 1.00 63.06 198 PHE A N 1
ATOM 1536 C CA . PHE A 1 198 ? 10.929 7.173 -12.040 1.00 63.06 198 PHE A CA 1
ATOM 1537 C C . PHE A 1 198 ? 10.334 8.550 -11.725 1.00 63.06 198 PHE A C 1
ATOM 1539 O O . PHE A 1 198 ? 10.532 9.520 -12.445 1.00 63.06 198 PHE A O 1
ATOM 1546 N N . GLY A 1 199 ? 9.603 8.643 -10.616 1.00 67.56 199 GLY A N 1
ATOM 1547 C CA . GLY A 1 199 ? 9.010 9.911 -10.158 1.00 67.56 199 GLY A CA 1
ATOM 1548 C C . GLY A 1 199 ? 8.606 9.927 -8.685 1.00 67.56 199 GLY A C 1
ATOM 1549 O O . GLY A 1 199 ? 8.052 10.903 -8.189 1.00 67.56 199 GLY A O 1
ATOM 1550 N N . LEU A 1 200 ? 8.900 8.850 -7.958 1.00 87.38 200 LEU A N 1
ATOM 1551 C CA . LEU A 1 200 ? 8.357 8.575 -6.629 1.00 87.38 200 LEU A CA 1
ATOM 155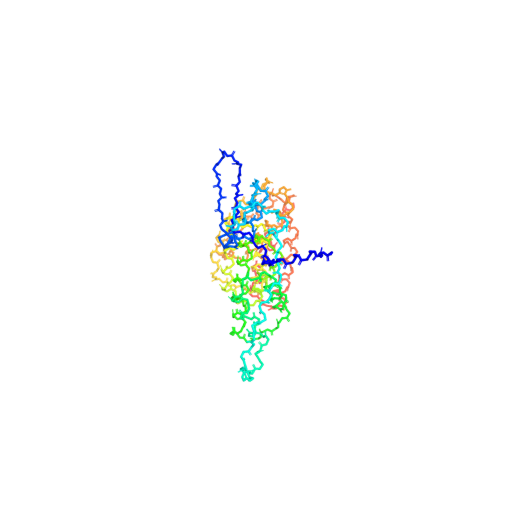2 C C . LEU A 1 200 ? 9.375 8.850 -5.514 1.00 87.38 200 LEU A C 1
ATOM 1554 O O . LEU A 1 200 ? 9.446 8.128 -4.519 1.00 87.38 200 LEU A O 1
ATOM 1558 N N . ALA A 1 201 ? 10.166 9.918 -5.667 1.00 88.00 201 ALA A N 1
ATOM 1559 C CA . ALA A 1 201 ? 11.235 10.282 -4.735 1.00 88.00 201 ALA A CA 1
ATOM 1560 C C . ALA A 1 201 ? 10.737 10.421 -3.286 1.00 88.00 201 ALA A C 1
ATOM 1562 O O . ALA A 1 201 ? 11.416 9.982 -2.359 1.00 88.00 201 ALA A O 1
ATOM 1563 N N . ILE A 1 202 ? 9.528 10.962 -3.088 1.00 91.25 202 ILE A N 1
ATOM 1564 C CA . ILE A 1 202 ? 8.919 11.078 -1.758 1.00 91.25 202 ILE A CA 1
ATOM 1565 C C . ILE A 1 202 ? 8.727 9.709 -1.094 1.00 91.25 202 ILE A C 1
ATOM 1567 O O . ILE A 1 202 ? 9.084 9.538 0.070 1.00 91.25 202 ILE A O 1
ATOM 1571 N N . LEU A 1 203 ? 8.254 8.708 -1.844 1.00 94.50 203 LEU A N 1
ATOM 1572 C CA . LEU A 1 203 ? 8.095 7.345 -1.343 1.00 94.50 203 LEU A CA 1
ATOM 1573 C C . LEU A 1 203 ? 9.452 6.686 -1.089 1.00 94.50 203 LEU A C 1
ATOM 1575 O O . LEU A 1 203 ? 9.621 6.022 -0.070 1.00 94.50 203 LEU A O 1
ATOM 1579 N N . ALA A 1 204 ? 10.437 6.888 -1.969 1.00 92.12 204 ALA A N 1
ATOM 1580 C CA . ALA A 1 204 ? 11.787 6.342 -1.799 1.00 92.12 204 ALA A CA 1
ATOM 1581 C C . ALA A 1 204 ? 12.453 6.861 -0.513 1.00 92.12 204 ALA A C 1
ATOM 1583 O O . ALA A 1 204 ? 12.977 6.085 0.288 1.00 92.12 204 ALA A O 1
ATOM 1584 N N . VAL A 1 205 ? 12.378 8.175 -0.276 1.00 92.19 205 VAL A N 1
ATOM 1585 C CA . VAL A 1 205 ? 12.869 8.802 0.958 1.00 92.19 205 VAL A CA 1
ATOM 1586 C C . VAL A 1 205 ? 12.117 8.255 2.167 1.00 92.19 205 VAL A C 1
ATOM 1588 O O . VAL A 1 205 ? 12.738 7.893 3.167 1.00 92.19 205 VAL A O 1
ATOM 1591 N N . ARG A 1 206 ? 10.788 8.162 2.079 1.00 94.50 206 ARG A N 1
ATOM 1592 C CA . ARG A 1 206 ? 9.958 7.750 3.207 1.00 94.50 206 ARG A CA 1
ATOM 1593 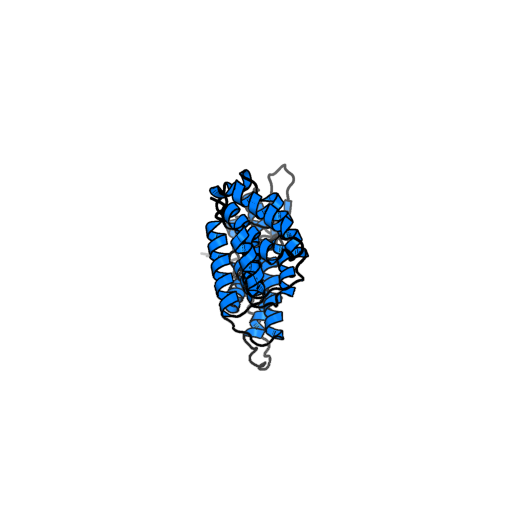C C . ARG A 1 206 ? 10.183 6.292 3.599 1.00 94.50 206 ARG A C 1
ATOM 1595 O O . ARG A 1 206 ? 10.421 6.008 4.769 1.00 94.50 206 ARG A O 1
ATOM 1602 N N . THR A 1 207 ? 10.190 5.385 2.628 1.00 94.94 207 THR A N 1
ATOM 1603 C CA . THR A 1 207 ? 10.497 3.961 2.847 1.00 94.94 207 THR A CA 1
ATOM 1604 C C . THR A 1 207 ? 11.891 3.769 3.438 1.00 94.94 207 THR A C 1
ATOM 1606 O O . THR A 1 207 ? 12.042 3.016 4.396 1.00 94.94 207 THR A O 1
ATOM 1609 N N . ARG A 1 208 ? 12.896 4.525 2.973 1.00 93.62 208 ARG A N 1
ATOM 1610 C CA . ARG A 1 208 ? 14.250 4.506 3.552 1.00 93.62 208 ARG A CA 1
ATOM 1611 C C . ARG A 1 208 ? 14.280 4.968 5.009 1.00 93.62 208 ARG A C 1
ATOM 1613 O O . ARG A 1 208 ? 14.952 4.353 5.832 1.00 93.62 208 ARG A O 1
ATOM 1620 N N . GLN A 1 209 ? 13.570 6.048 5.341 1.00 93.25 209 GLN A N 1
ATOM 1621 C CA . GLN A 1 209 ? 13.463 6.533 6.722 1.00 93.25 209 GLN A CA 1
ATOM 1622 C C . GLN A 1 209 ? 12.842 5.474 7.641 1.00 93.25 209 GLN A C 1
ATOM 1624 O O . GLN A 1 209 ? 13.359 5.234 8.731 1.00 93.25 209 GLN A O 1
ATOM 1629 N N . LEU A 1 210 ? 11.765 4.824 7.188 1.00 94.62 210 LEU A N 1
ATOM 1630 C CA . LEU A 1 210 ? 11.102 3.759 7.938 1.00 94.62 210 LEU A CA 1
ATOM 1631 C C . LEU A 1 210 ? 12.009 2.532 8.087 1.00 94.62 210 LEU A C 1
ATOM 1633 O O . LEU A 1 210 ? 12.128 2.020 9.192 1.00 94.62 210 LEU A O 1
ATOM 1637 N N . LEU A 1 211 ? 12.729 2.117 7.040 1.00 93.75 211 LEU A N 1
ATOM 1638 C CA . LEU A 1 211 ? 13.723 1.039 7.132 1.00 93.75 211 LEU A CA 1
ATOM 1639 C C . LEU A 1 211 ? 14.824 1.355 8.142 1.00 93.75 211 LEU A C 1
ATOM 1641 O O . LEU A 1 211 ? 15.150 0.521 8.977 1.00 93.75 211 LEU A O 1
ATOM 1645 N N . ASN A 1 212 ? 15.371 2.570 8.127 1.00 91.44 212 ASN A N 1
ATOM 1646 C CA . ASN A 1 212 ? 16.401 2.951 9.093 1.00 91.44 212 ASN A CA 1
ATOM 1647 C C . ASN A 1 212 ? 15.910 2.865 10.543 1.00 91.44 212 ASN A C 1
ATOM 1649 O O . ASN A 1 212 ? 16.708 2.538 11.422 1.00 91.44 212 ASN A O 1
ATOM 1653 N N . LYS A 1 213 ? 14.621 3.144 10.768 1.00 89.75 213 LYS A N 1
ATOM 1654 C CA . LYS A 1 213 ? 13.963 3.068 12.074 1.00 89.75 213 LYS A CA 1
ATOM 1655 C C . LYS A 1 213 ? 13.610 1.635 12.482 1.00 89.75 213 LYS A C 1
ATOM 1657 O O . LYS A 1 213 ? 13.764 1.298 13.647 1.00 89.75 213 LYS A O 1
ATOM 1662 N N . TYR A 1 214 ? 13.098 0.830 11.554 1.00 89.19 214 TYR A N 1
ATOM 1663 C CA . TYR A 1 214 ? 12.476 -0.466 11.847 1.00 89.19 214 TYR A CA 1
ATOM 1664 C C . TYR A 1 214 ? 13.377 -1.669 11.589 1.00 89.19 214 TYR A C 1
ATOM 1666 O O . TYR A 1 214 ? 13.061 -2.773 12.012 1.00 89.19 214 TYR A O 1
ATOM 1674 N N . LEU A 1 215 ? 14.524 -1.494 10.940 1.00 87.00 215 LEU A N 1
ATOM 1675 C CA . LEU A 1 215 ? 15.493 -2.573 10.767 1.00 87.00 215 LEU A CA 1
ATOM 1676 C C . LEU A 1 215 ? 16.336 -2.738 12.044 1.00 87.00 215 LEU A C 1
ATOM 1678 O O . LEU A 1 215 ? 17.544 -2.511 12.065 1.00 87.00 215 LEU A O 1
ATOM 1682 N N . ASP A 1 216 ? 15.656 -3.062 13.136 1.00 85.12 216 ASP A N 1
ATOM 1683 C CA . ASP A 1 216 ? 16.164 -3.101 14.502 1.00 85.12 216 ASP A CA 1
ATOM 1684 C C . ASP A 1 216 ? 15.685 -4.380 15.206 1.00 85.12 216 ASP A C 1
ATOM 1686 O O . ASP A 1 216 ? 14.548 -4.814 15.008 1.00 85.12 216 ASP A O 1
ATOM 1690 N N . VAL A 1 217 ? 16.555 -5.006 16.003 1.00 81.06 217 VAL A N 1
ATOM 1691 C CA . VAL A 1 217 ? 16.271 -6.303 16.645 1.00 81.06 217 VAL A CA 1
ATOM 1692 C C . VAL A 1 217 ? 15.064 -6.212 17.578 1.00 81.06 217 VAL A C 1
ATOM 1694 O O . VAL A 1 217 ? 14.226 -7.116 17.571 1.00 81.06 217 VAL A O 1
ATOM 1697 N N . ASP A 1 218 ? 14.937 -5.118 18.331 1.00 84.12 218 ASP A N 1
ATOM 1698 C CA . ASP A 1 218 ? 13.865 -4.950 19.310 1.00 84.12 218 ASP A CA 1
ATOM 1699 C C . ASP A 1 218 ? 12.520 -4.744 18.610 1.00 84.12 218 ASP A C 1
ATOM 1701 O O . ASP A 1 218 ? 11.494 -5.264 19.050 1.00 84.12 218 ASP A O 1
ATOM 1705 N N . TRP A 1 219 ? 12.515 -4.054 17.467 1.00 86.00 219 TRP A N 1
ATOM 1706 C CA . TRP A 1 219 ? 11.320 -3.941 16.631 1.00 86.00 219 TRP A CA 1
ATOM 1707 C C . TRP A 1 219 ? 10.876 -5.305 16.088 1.00 86.00 219 TRP A C 1
ATOM 1709 O O . TRP A 1 219 ? 9.698 -5.659 16.154 1.00 86.00 219 TRP A O 1
ATOM 1719 N N . LEU A 1 220 ? 11.820 -6.106 15.593 1.00 87.69 220 LEU A N 1
ATOM 1720 C CA . LEU A 1 220 ? 11.558 -7.379 14.916 1.00 87.69 220 LEU A CA 1
ATOM 1721 C C . LEU A 1 220 ? 11.134 -8.522 15.857 1.00 87.69 220 LEU A C 1
ATOM 1723 O O . LEU A 1 220 ? 11.023 -9.675 15.428 1.00 87.69 220 LEU A O 1
ATOM 1727 N N . CYS A 1 221 ? 10.848 -8.242 17.129 1.00 85.19 221 CYS A N 1
ATOM 1728 C CA . CYS A 1 221 ? 10.356 -9.244 18.070 1.00 85.19 221 CYS A CA 1
ATOM 1729 C C . CYS A 1 221 ? 8.916 -9.716 17.773 1.00 85.19 221 CYS A C 1
ATOM 1731 O O . CYS A 1 221 ? 8.531 -10.793 18.229 1.00 85.19 221 CYS A O 1
ATOM 1733 N N . THR A 1 222 ? 8.129 -8.969 16.983 1.00 87.38 222 THR A N 1
ATOM 1734 C CA . THR A 1 222 ? 6.730 -9.320 16.662 1.00 87.38 222 THR A CA 1
ATOM 1735 C C . THR A 1 222 ? 6.533 -9.755 15.202 1.00 87.38 222 THR A C 1
ATOM 1737 O O . THR A 1 222 ? 7.187 -9.216 14.309 1.00 87.38 222 THR A O 1
ATOM 1740 N N . PRO A 1 223 ? 5.594 -10.674 14.899 1.00 87.62 223 PRO A N 1
ATOM 1741 C CA . PRO A 1 223 ? 5.298 -11.072 13.518 1.00 87.62 223 PRO A CA 1
ATOM 1742 C C . PRO A 1 223 ? 4.889 -9.909 12.601 1.00 87.62 223 PRO A C 1
ATOM 1744 O O . PRO A 1 223 ? 5.335 -9.849 11.458 1.00 87.62 223 PRO A O 1
ATOM 1747 N N . VAL A 1 224 ? 4.092 -8.961 13.107 1.00 88.06 224 VAL A N 1
ATOM 1748 C CA . VAL A 1 224 ? 3.640 -7.782 12.342 1.00 88.06 224 VAL A CA 1
ATOM 1749 C C . VAL A 1 224 ? 4.825 -6.894 11.960 1.00 88.06 224 VAL A C 1
ATOM 1751 O O . VAL A 1 224 ? 4.961 -6.503 10.803 1.00 88.06 224 VAL A O 1
ATOM 1754 N N . ALA A 1 225 ? 5.741 -6.641 12.897 1.00 88.94 225 ALA A N 1
ATOM 1755 C CA . ALA A 1 225 ? 6.957 -5.873 12.642 1.00 88.94 225 ALA A CA 1
ATOM 1756 C C . ALA A 1 225 ? 7.848 -6.505 11.563 1.00 88.94 225 ALA A C 1
ATOM 1758 O O . ALA A 1 225 ? 8.400 -5.801 10.711 1.00 88.94 225 ALA A O 1
ATOM 1759 N N . ARG A 1 226 ? 7.970 -7.836 11.577 1.00 90.25 226 ARG A N 1
ATOM 1760 C CA . ARG A 1 226 ? 8.736 -8.603 10.585 1.00 90.25 226 ARG A CA 1
ATOM 1761 C C . ARG A 1 226 ? 8.115 -8.520 9.195 1.00 90.25 226 ARG A C 1
ATOM 1763 O O . ARG A 1 226 ? 8.828 -8.289 8.217 1.00 90.25 226 ARG A O 1
ATOM 1770 N N . ALA A 1 227 ? 6.795 -8.673 9.117 1.00 91.00 227 ALA A N 1
ATOM 1771 C CA . ALA A 1 227 ? 6.053 -8.564 7.869 1.00 91.00 227 ALA A CA 1
ATOM 1772 C C . ALA A 1 227 ? 6.165 -7.143 7.288 1.00 91.00 227 ALA A C 1
ATOM 1774 O O . ALA A 1 227 ? 6.594 -6.988 6.148 1.00 91.00 227 ALA A O 1
ATOM 1775 N N . LEU A 1 228 ? 5.947 -6.105 8.104 1.00 92.81 228 LEU A N 1
ATOM 1776 C CA . LEU A 1 228 ? 6.112 -4.713 7.677 1.00 92.81 228 LEU A CA 1
ATOM 1777 C C . LEU A 1 228 ? 7.533 -4.415 7.190 1.00 92.81 228 LEU A C 1
ATOM 1779 O O . LEU A 1 228 ? 7.714 -3.747 6.176 1.00 92.81 228 LEU A O 1
ATOM 1783 N N . THR A 1 229 ? 8.554 -4.907 7.894 1.00 93.19 229 THR A N 1
ATOM 1784 C CA . THR A 1 229 ? 9.954 -4.709 7.480 1.00 93.19 229 THR A CA 1
ATOM 1785 C C . THR A 1 229 ? 10.237 -5.382 6.136 1.00 93.19 229 THR A C 1
ATOM 1787 O O . THR A 1 229 ? 10.979 -4.842 5.319 1.00 93.19 229 THR A O 1
ATOM 1790 N N . THR A 1 230 ? 9.600 -6.522 5.871 1.00 93.25 230 THR A N 1
ATOM 1791 C CA . THR A 1 230 ? 9.694 -7.220 4.583 1.00 93.25 230 THR A CA 1
ATOM 1792 C C . THR A 1 230 ? 9.041 -6.412 3.463 1.00 93.25 230 THR A C 1
ATOM 1794 O O . THR A 1 230 ? 9.682 -6.165 2.441 1.00 93.25 230 THR A O 1
ATOM 1797 N N . ASP A 1 231 ? 7.823 -5.910 3.685 1.00 96.00 231 ASP A N 1
ATOM 1798 C CA . ASP A 1 231 ? 7.120 -5.043 2.731 1.00 96.00 231 ASP A CA 1
ATOM 1799 C C . ASP A 1 231 ? 7.912 -3.749 2.457 1.00 96.00 231 ASP A C 1
ATOM 1801 O O . ASP A 1 231 ? 8.009 -3.287 1.318 1.00 96.00 231 ASP A O 1
ATOM 1805 N N . LEU A 1 232 ? 8.547 -3.184 3.492 1.00 95.88 232 LEU A N 1
ATOM 1806 C CA . LEU A 1 232 ? 9.429 -2.024 3.376 1.00 95.88 232 LEU A CA 1
ATOM 1807 C C . LEU A 1 232 ? 10.654 -2.312 2.502 1.00 95.88 232 LEU A C 1
ATOM 1809 O O . LEU A 1 232 ? 10.997 -1.484 1.658 1.00 95.88 232 LEU A O 1
ATOM 1813 N N . LEU A 1 233 ? 11.311 -3.461 2.690 1.00 94.88 233 LEU A N 1
ATOM 1814 C CA . LEU A 1 233 ? 12.459 -3.874 1.876 1.00 94.88 233 LEU A CA 1
ATOM 1815 C C . LEU A 1 233 ? 12.063 -4.027 0.406 1.00 94.88 233 LEU A C 1
ATOM 1817 O O . LEU A 1 233 ? 12.739 -3.481 -0.468 1.00 94.88 233 LEU A O 1
ATOM 1821 N N . LEU A 1 234 ? 10.952 -4.713 0.130 1.00 94.88 234 LEU A N 1
ATOM 1822 C CA . LEU A 1 234 ? 10.433 -4.902 -1.225 1.00 94.88 234 LEU A CA 1
ATOM 1823 C C . LEU A 1 234 ? 10.106 -3.562 -1.895 1.00 94.88 234 LEU A C 1
ATOM 1825 O O . LEU A 1 234 ? 10.656 -3.251 -2.955 1.00 94.88 234 LEU A O 1
ATOM 1829 N N . ALA A 1 235 ? 9.283 -2.727 -1.253 1.00 95.31 235 ALA A N 1
ATOM 1830 C CA . ALA A 1 235 ? 8.888 -1.429 -1.795 1.00 95.31 235 ALA A CA 1
ATOM 1831 C C . ALA A 1 235 ? 10.097 -0.504 -2.010 1.00 95.31 235 ALA A C 1
ATOM 1833 O O . ALA A 1 235 ? 10.233 0.114 -3.067 1.00 95.31 235 ALA A O 1
ATOM 1834 N N . HIS A 1 236 ? 11.019 -0.437 -1.045 1.00 94.56 236 HIS A N 1
ATOM 1835 C CA . HIS A 1 236 ? 12.224 0.378 -1.176 1.00 94.56 236 HIS A CA 1
ATOM 1836 C C . HIS A 1 236 ? 13.094 -0.071 -2.358 1.00 94.56 236 HIS A C 1
ATOM 1838 O O . HIS A 1 236 ? 13.652 0.759 -3.070 1.00 94.56 236 HIS A O 1
ATOM 1844 N N . SER A 1 237 ? 13.175 -1.373 -2.626 1.00 92.94 237 SER A N 1
ATOM 1845 C CA . SER A 1 237 ? 14.028 -1.917 -3.688 1.00 92.94 237 SER A CA 1
ATOM 1846 C C . SER A 1 237 ? 13.622 -1.468 -5.091 1.00 92.94 237 SER A C 1
ATOM 1848 O O . SER A 1 237 ? 14.491 -1.168 -5.922 1.00 92.94 237 SER A O 1
ATOM 1850 N N . VAL A 1 238 ? 12.314 -1.386 -5.349 1.00 92.38 238 VAL A N 1
ATOM 1851 C CA . VAL A 1 238 ? 11.754 -0.906 -6.626 1.00 92.38 238 VAL A CA 1
ATOM 1852 C C . VAL A 1 238 ? 11.705 0.618 -6.714 1.00 92.38 238 VAL A C 1
ATOM 1854 O O . VAL A 1 238 ? 11.812 1.162 -7.810 1.00 92.38 238 VAL A O 1
ATOM 1857 N N . LEU A 1 239 ? 11.612 1.311 -5.575 1.00 92.56 239 LEU A N 1
ATOM 1858 C CA . LEU A 1 239 ? 11.643 2.775 -5.501 1.00 92.56 239 LEU A CA 1
ATOM 1859 C C . LEU A 1 239 ? 13.053 3.366 -5.614 1.00 92.56 239 LEU A C 1
ATOM 1861 O O . LEU A 1 239 ? 13.208 4.514 -6.033 1.00 92.56 239 LEU A O 1
ATOM 1865 N N . THR A 1 240 ? 14.082 2.622 -5.206 1.00 89.31 240 THR A N 1
ATOM 1866 C CA . THR A 1 240 ? 15.456 3.127 -5.195 1.00 89.31 240 THR A CA 1
ATOM 1867 C C . THR A 1 240 ? 15.962 3.358 -6.622 1.00 89.31 240 THR A C 1
ATOM 1869 O O . THR A 1 240 ? 15.959 2.423 -7.428 1.00 89.31 240 THR A O 1
ATOM 1872 N N . PRO A 1 241 ? 16.446 4.570 -6.953 1.00 84.62 241 PRO A N 1
ATOM 1873 C CA . PRO A 1 241 ? 17.007 4.857 -8.268 1.00 84.62 241 PRO A CA 1
ATOM 1874 C C . PRO A 1 241 ? 18.204 3.955 -8.587 1.00 84.62 241 PRO A C 1
ATOM 1876 O O . PRO A 1 241 ? 18.972 3.594 -7.694 1.00 84.62 241 PRO A O 1
ATOM 1879 N N . SER A 1 242 ? 18.439 3.663 -9.869 1.00 81.62 242 SER A N 1
ATOM 1880 C CA . SER A 1 242 ? 19.601 2.867 -10.308 1.00 81.62 242 SER A CA 1
ATOM 1881 C C . SER A 1 242 ? 20.951 3.483 -9.909 1.00 81.62 242 SER A C 1
ATOM 1883 O O . SER A 1 242 ? 21.948 2.782 -9.825 1.00 81.62 242 SER A O 1
ATOM 1885 N N . GLY A 1 243 ? 20.994 4.788 -9.619 1.00 82.56 243 GLY A N 1
ATOM 1886 C CA . GLY A 1 243 ? 22.195 5.467 -9.122 1.00 82.56 243 GLY A CA 1
ATOM 1887 C C . GLY A 1 243 ? 22.557 5.183 -7.655 1.00 82.56 243 GLY A C 1
ATOM 1888 O O . GLY A 1 243 ? 23.660 5.532 -7.252 1.00 82.56 243 GLY A O 1
ATOM 1889 N N . ASP A 1 244 ? 21.674 4.563 -6.859 1.00 87.44 244 ASP A N 1
ATOM 1890 C CA . ASP A 1 244 ? 21.898 4.268 -5.427 1.00 87.44 244 ASP A CA 1
ATOM 1891 C C . ASP A 1 244 ? 21.905 2.752 -5.133 1.00 87.44 244 ASP A C 1
ATOM 1893 O O . ASP A 1 244 ? 21.366 2.266 -4.138 1.00 87.44 244 ASP A O 1
ATOM 1897 N N . GLU A 1 245 ? 22.521 1.958 -6.015 1.00 88.19 245 GLU A N 1
ATOM 1898 C CA . GLU A 1 245 ? 22.701 0.513 -5.792 1.00 88.19 245 GLU A CA 1
ATOM 1899 C C . GLU A 1 245 ? 23.558 0.201 -4.558 1.00 88.19 245 GLU A C 1
ATOM 1901 O O . GLU A 1 245 ? 23.319 -0.794 -3.872 1.00 88.19 245 GLU A O 1
ATOM 1906 N N . ALA A 1 246 ? 24.537 1.056 -4.244 1.00 89.81 246 ALA A N 1
ATOM 1907 C CA . ALA A 1 246 ? 25.365 0.908 -3.051 1.00 89.81 246 ALA A CA 1
ATOM 1908 C C . ALA A 1 246 ? 24.537 1.066 -1.765 1.00 89.81 246 ALA A C 1
ATOM 1910 O O . ALA A 1 246 ? 24.684 0.260 -0.843 1.00 89.81 246 ALA A O 1
ATOM 1911 N N . GLY A 1 247 ? 23.636 2.057 -1.716 1.00 89.88 247 GLY A N 1
ATOM 1912 C CA . GLY A 1 247 ? 22.706 2.235 -0.605 1.00 89.88 247 GLY A CA 1
ATOM 1913 C C . GLY A 1 247 ? 21.745 1.058 -0.468 1.00 89.88 247 GLY A C 1
ATOM 1914 O O . GLY A 1 247 ? 21.557 0.553 0.640 1.00 89.88 247 GLY A O 1
ATOM 1915 N N . LEU A 1 248 ? 21.213 0.557 -1.589 1.00 91.31 248 LEU A N 1
ATOM 1916 C CA . LEU A 1 248 ? 20.356 -0.629 -1.577 1.00 91.31 248 LEU A CA 1
ATOM 1917 C C . LEU A 1 248 ? 21.092 -1.862 -1.031 1.00 91.31 248 LEU A C 1
ATOM 1919 O O . LEU A 1 248 ? 20.571 -2.552 -0.156 1.00 91.31 248 LEU A O 1
ATOM 1923 N N . ARG A 1 249 ? 22.321 -2.116 -1.495 1.00 92.44 249 ARG A N 1
ATOM 1924 C CA . ARG A 1 249 ? 23.147 -3.233 -1.012 1.00 92.44 249 ARG A CA 1
ATOM 1925 C C . ARG A 1 249 ? 23.430 -3.125 0.485 1.00 92.44 249 ARG A C 1
ATOM 1927 O O . ARG A 1 249 ? 23.321 -4.120 1.190 1.00 92.44 249 ARG A O 1
ATOM 1934 N N . ALA A 1 250 ? 23.746 -1.933 0.989 1.00 92.00 250 ALA A N 1
ATOM 1935 C CA . ALA A 1 250 ? 23.985 -1.728 2.417 1.00 92.00 250 ALA A CA 1
ATOM 1936 C C . ALA A 1 250 ? 22.758 -2.093 3.276 1.00 92.00 250 ALA A C 1
ATOM 1938 O O . ALA A 1 250 ? 22.908 -2.700 4.337 1.00 92.00 250 ALA A O 1
ATOM 1939 N N . ILE A 1 251 ? 21.548 -1.769 2.806 1.00 92.69 251 ILE A N 1
ATOM 1940 C CA . ILE A 1 251 ? 20.296 -2.135 3.483 1.00 92.69 251 ILE A CA 1
ATOM 1941 C C . ILE A 1 251 ? 20.096 -3.654 3.484 1.00 92.69 251 ILE A C 1
ATOM 1943 O O . ILE A 1 251 ? 19.797 -4.215 4.537 1.00 92.69 251 ILE A O 1
ATOM 1947 N N . TYR A 1 252 ? 20.302 -4.322 2.345 1.00 91.88 252 TYR A N 1
ATOM 1948 C CA . TYR A 1 252 ? 20.190 -5.782 2.259 1.00 91.88 252 TYR A CA 1
ATOM 1949 C C . TYR A 1 252 ? 21.210 -6.496 3.147 1.00 91.88 252 TYR A C 1
ATOM 1951 O O . TYR A 1 252 ? 20.828 -7.400 3.881 1.00 91.88 252 TYR A O 1
ATOM 1959 N N . ASN A 1 253 ? 22.463 -6.039 3.184 1.00 91.31 253 ASN A N 1
ATOM 1960 C CA . ASN A 1 253 ? 23.478 -6.602 4.078 1.00 91.31 253 ASN A CA 1
ATOM 1961 C C . ASN A 1 253 ? 23.069 -6.466 5.554 1.00 91.31 253 ASN A C 1
ATOM 1963 O O . ASN A 1 253 ? 23.232 -7.398 6.341 1.00 91.31 253 ASN A O 1
ATOM 1967 N N . ARG A 1 254 ? 22.492 -5.319 5.943 1.00 91.44 254 ARG A N 1
ATOM 1968 C CA . ARG A 1 254 ? 21.970 -5.126 7.305 1.00 91.44 254 ARG A CA 1
ATOM 1969 C C . ARG A 1 254 ? 20.779 -6.053 7.579 1.00 91.44 254 ARG A C 1
ATOM 1971 O O . ARG A 1 254 ? 20.706 -6.617 8.664 1.00 91.44 254 ARG A O 1
ATOM 1978 N N . ALA A 1 255 ? 19.880 -6.240 6.610 1.00 90.88 255 ALA A N 1
ATOM 1979 C CA . ALA A 1 255 ? 18.746 -7.161 6.725 1.00 90.88 255 ALA A CA 1
ATOM 1980 C C . ALA A 1 255 ? 19.193 -8.626 6.861 1.00 90.88 255 ALA A C 1
ATOM 1982 O O . ALA A 1 255 ? 18.644 -9.361 7.675 1.00 90.88 255 ALA A O 1
ATOM 1983 N N . GLN A 1 256 ? 20.212 -9.038 6.105 1.00 89.56 256 GLN A N 1
ATOM 1984 C CA . GLN A 1 256 ? 20.814 -10.371 6.180 1.00 89.56 256 GLN A CA 1
ATOM 1985 C C . GLN A 1 256 ? 21.476 -10.627 7.535 1.00 89.56 256 GLN A C 1
ATOM 1987 O O . GLN A 1 256 ? 21.318 -11.708 8.094 1.00 89.56 256 GLN A O 1
ATOM 1992 N N . GLY A 1 257 ? 22.136 -9.620 8.119 1.00 87.56 257 GLY A N 1
ATOM 1993 C CA . GLY A 1 257 ? 22.637 -9.700 9.497 1.00 87.56 257 GLY A CA 1
ATOM 1994 C C . GLY A 1 257 ? 21.538 -9.921 10.548 1.00 87.56 257 GLY A C 1
ATOM 1995 O O . GLY A 1 257 ? 21.844 -10.261 11.686 1.00 87.56 257 GLY A O 1
ATOM 1996 N N . LEU A 1 258 ? 20.268 -9.751 10.165 1.00 86.44 258 LEU A N 1
ATOM 1997 C CA . LEU A 1 258 ? 19.071 -9.976 10.975 1.00 86.44 258 LEU A CA 1
ATOM 1998 C C . LEU A 1 258 ? 18.185 -11.100 10.401 1.00 86.44 258 LEU A C 1
ATOM 2000 O O . LEU A 1 258 ? 16.987 -11.134 10.689 1.00 86.44 258 LEU A O 1
ATOM 2004 N N . ALA A 1 259 ? 18.730 -11.996 9.569 1.00 72.56 259 ALA A N 1
ATOM 2005 C CA . ALA A 1 259 ? 17.950 -12.978 8.807 1.00 72.56 259 ALA A CA 1
ATOM 2006 C C . ALA A 1 259 ? 17.074 -13.897 9.679 1.00 72.56 259 ALA A C 1
ATOM 2008 O O . ALA A 1 259 ? 15.971 -14.239 9.268 1.00 72.56 259 ALA A O 1
ATOM 2009 N N . ASP A 1 260 ? 17.496 -14.225 10.903 1.00 77.12 260 ASP A N 1
ATOM 2010 C CA . ASP A 1 260 ? 16.681 -15.023 11.838 1.00 77.12 260 ASP A CA 1
ATOM 2011 C C . ASP A 1 260 ? 15.398 -14.296 12.285 1.00 77.12 260 ASP A C 1
ATOM 2013 O O . ASP A 1 260 ? 14.433 -14.909 12.751 1.00 77.12 260 ASP A O 1
ATOM 2017 N N . ALA A 1 261 ? 15.376 -12.969 12.146 1.00 78.44 261 ALA A N 1
ATOM 2018 C CA . ALA A 1 261 ? 14.259 -12.117 12.511 1.00 78.44 261 ALA A CA 1
ATOM 2019 C C . ALA A 1 261 ? 13.447 -11.654 11.290 1.00 78.44 261 ALA A C 1
ATOM 2021 O O . ALA A 1 261 ? 12.239 -11.477 11.415 1.00 78.44 261 ALA A O 1
ATOM 2022 N N . ILE A 1 262 ? 14.051 -11.482 10.111 1.00 82.94 262 ILE A N 1
ATOM 2023 C CA . ILE A 1 262 ? 13.357 -11.011 8.899 1.00 82.94 262 ILE A CA 1
ATOM 2024 C C . ILE A 1 262 ? 13.055 -12.196 7.969 1.00 82.94 262 ILE A C 1
ATOM 2026 O O . ILE A 1 262 ? 13.987 -12.885 7.565 1.00 82.94 262 ILE A O 1
ATOM 2030 N N . PRO A 1 263 ? 11.795 -12.416 7.541 1.00 82.50 263 PRO A N 1
ATOM 2031 C CA . PRO A 1 263 ? 11.432 -13.514 6.646 1.00 82.50 263 PRO A CA 1
ATOM 2032 C C . PRO A 1 263 ? 11.881 -13.235 5.200 1.00 82.50 263 PRO A C 1
ATOM 2034 O O . PRO A 1 263 ? 11.069 -13.040 4.297 1.00 82.50 263 PRO A O 1
ATOM 2037 N N . LEU A 1 264 ? 13.195 -13.232 4.959 1.00 85.88 264 LEU A N 1
ATOM 2038 C CA . LEU A 1 264 ? 13.788 -12.966 3.646 1.00 85.88 264 LEU A CA 1
ATOM 2039 C C . LEU A 1 264 ? 13.374 -13.999 2.589 1.00 85.88 264 LEU A C 1
ATOM 2041 O O . LEU A 1 264 ? 13.372 -13.676 1.405 1.00 85.88 264 LEU A O 1
ATOM 2045 N N . ASP A 1 265 ? 12.972 -15.206 2.992 1.00 87.31 265 ASP A N 1
ATOM 2046 C CA . ASP A 1 265 ? 12.376 -16.197 2.089 1.00 87.31 265 ASP A CA 1
ATOM 2047 C C . ASP A 1 265 ? 11.098 -15.696 1.421 1.00 87.31 265 ASP A C 1
ATOM 2049 O O . ASP A 1 265 ? 10.909 -15.913 0.224 1.00 87.31 265 ASP A O 1
ATOM 2053 N N . LEU A 1 266 ? 10.252 -14.978 2.165 1.00 86.69 266 LEU A N 1
ATOM 2054 C CA . LEU A 1 266 ? 9.032 -14.402 1.612 1.00 86.69 266 LEU A CA 1
ATOM 2055 C C . LEU A 1 266 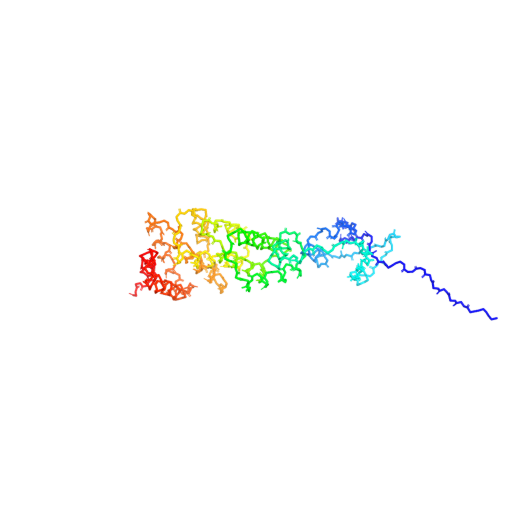? 9.374 -13.327 0.577 1.00 86.69 266 LEU A C 1
ATOM 2057 O O . LEU A 1 266 ? 8.852 -13.355 -0.533 1.00 86.69 266 LEU A O 1
ATOM 2061 N N . ALA A 1 267 ? 10.321 -12.439 0.901 1.00 89.94 267 ALA A N 1
ATOM 2062 C CA . ALA A 1 26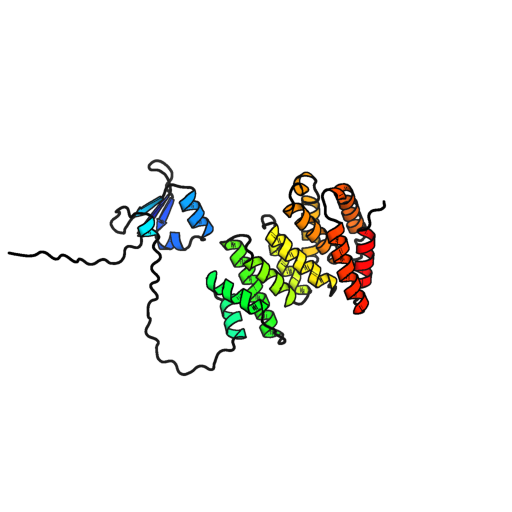7 ? 10.805 -11.442 -0.052 1.00 89.94 267 ALA A CA 1
ATOM 2063 C C . ALA A 1 267 ? 11.364 -12.100 -1.322 1.00 89.94 267 ALA A C 1
ATOM 2065 O O . ALA A 1 267 ? 11.066 -11.664 -2.431 1.00 89.94 267 ALA A O 1
ATOM 2066 N N . ARG A 1 268 ? 12.158 -13.170 -1.175 1.00 92.31 268 ARG A N 1
ATOM 2067 C CA . ARG A 1 268 ? 12.713 -13.928 -2.304 1.00 92.31 268 ARG A CA 1
ATOM 2068 C C . ARG A 1 268 ? 11.621 -14.516 -3.193 1.00 92.31 268 ARG A C 1
ATOM 2070 O O . ARG A 1 268 ? 11.746 -14.421 -4.412 1.00 92.31 268 ARG A O 1
ATOM 2077 N N . ALA A 1 269 ? 10.582 -15.107 -2.604 1.00 91.69 269 ALA A N 1
ATOM 2078 C CA . ALA A 1 269 ? 9.463 -15.675 -3.350 1.00 91.69 269 ALA A CA 1
ATOM 2079 C C . ALA A 1 269 ? 8.730 -14.599 -4.171 1.00 91.69 269 ALA A C 1
ATOM 2081 O O . ALA A 1 269 ? 8.570 -14.764 -5.379 1.00 91.69 269 ALA A O 1
ATOM 2082 N N . GLU A 1 270 ? 8.404 -13.466 -3.546 1.00 92.31 270 GLU A N 1
ATOM 2083 C CA . GLU A 1 270 ? 7.766 -12.311 -4.195 1.00 92.31 270 GLU A CA 1
ATOM 2084 C C . GLU A 1 270 ? 8.615 -11.752 -5.350 1.00 92.31 270 GLU A C 1
ATOM 2086 O O . GLU A 1 270 ? 8.126 -11.528 -6.459 1.00 92.31 270 GLU A O 1
ATOM 2091 N N . ILE A 1 271 ? 9.923 -11.571 -5.129 1.00 94.81 271 ILE A N 1
ATOM 2092 C CA . ILE A 1 271 ? 10.851 -11.101 -6.169 1.00 94.81 271 ILE A CA 1
ATOM 2093 C C . ILE A 1 271 ? 10.913 -12.099 -7.330 1.00 94.81 271 ILE A C 1
ATOM 2095 O O . ILE A 1 271 ? 10.938 -11.687 -8.491 1.00 94.81 271 ILE A O 1
ATOM 2099 N N . ALA A 1 272 ? 10.962 -13.401 -7.039 1.00 94.56 272 ALA A N 1
ATOM 2100 C CA . ALA A 1 272 ? 11.036 -14.443 -8.057 1.00 94.56 272 ALA A CA 1
ATOM 2101 C C . ALA A 1 272 ? 9.765 -14.492 -8.919 1.00 94.56 272 ALA A C 1
ATOM 2103 O O . ALA A 1 272 ? 9.868 -14.602 -10.144 1.00 94.56 272 ALA A O 1
ATOM 2104 N N . GLU A 1 273 ? 8.588 -14.361 -8.304 1.00 93.44 273 GLU A N 1
ATOM 2105 C CA . GLU A 1 273 ? 7.308 -14.281 -9.011 1.00 93.44 273 GLU A CA 1
ATOM 2106 C C . GLU A 1 273 ? 7.257 -13.051 -9.926 1.00 93.44 273 GLU A C 1
ATOM 2108 O O . GLU A 1 273 ? 7.048 -13.184 -11.138 1.00 93.44 273 GLU A O 1
ATOM 2113 N N . ALA A 1 274 ? 7.555 -11.867 -9.382 1.00 92.94 274 ALA A N 1
ATOM 2114 C CA . ALA A 1 274 ? 7.597 -10.626 -10.148 1.00 92.94 274 ALA A CA 1
ATOM 2115 C C . ALA A 1 274 ? 8.602 -10.695 -11.311 1.00 92.94 274 ALA A C 1
ATOM 2117 O O . ALA A 1 274 ? 8.301 -10.280 -12.432 1.00 92.94 274 ALA A O 1
ATOM 2118 N N . LEU A 1 275 ? 9.793 -11.257 -11.078 1.00 95.50 275 LEU A N 1
ATOM 2119 C CA . LEU A 1 275 ? 10.827 -11.423 -12.100 1.00 95.50 275 LEU A CA 1
ATOM 2120 C C . LEU A 1 275 ? 10.379 -12.376 -13.214 1.00 95.50 275 LEU A C 1
ATOM 2122 O O . LEU A 1 275 ? 10.629 -12.105 -14.391 1.00 95.50 275 LEU A O 1
ATOM 2126 N N . SER A 1 276 ? 9.727 -13.484 -12.854 1.00 94.94 276 SER A N 1
ATOM 2127 C CA . SER A 1 276 ? 9.164 -14.440 -13.810 1.00 94.94 276 SER A CA 1
ATOM 2128 C C . SER A 1 276 ? 8.140 -13.757 -14.718 1.00 94.94 276 SER A C 1
ATOM 2130 O O . SER A 1 276 ? 8.265 -13.801 -15.946 1.00 94.94 276 SER A O 1
ATOM 2132 N N . TYR A 1 277 ? 7.195 -13.025 -14.122 1.00 93.12 277 TYR A N 1
ATOM 2133 C CA . TYR A 1 277 ? 6.196 -12.256 -14.857 1.00 93.12 277 TYR A CA 1
ATOM 2134 C C . TYR A 1 277 ? 6.833 -11.183 -15.755 1.00 93.12 277 TYR A C 1
ATOM 2136 O O . TYR A 1 277 ? 6.496 -11.081 -16.939 1.00 93.12 277 TYR A O 1
ATOM 2144 N N . ALA A 1 278 ? 7.786 -10.408 -15.230 1.00 93.88 278 ALA A N 1
ATOM 2145 C CA . ALA A 1 278 ? 8.467 -9.355 -15.973 1.00 93.88 278 ALA A CA 1
ATOM 2146 C C . ALA A 1 278 ? 9.215 -9.913 -17.194 1.00 93.88 278 ALA A C 1
ATOM 2148 O O . ALA A 1 278 ? 9.146 -9.332 -18.276 1.00 93.88 278 ALA A O 1
ATOM 2149 N N . ARG A 1 279 ? 9.873 -11.072 -17.059 1.00 95.31 279 ARG A N 1
ATOM 2150 C CA . ARG A 1 279 ? 10.539 -11.764 -18.173 1.00 95.31 279 ARG A CA 1
ATOM 2151 C C . ARG A 1 279 ? 9.559 -12.270 -19.219 1.00 95.31 279 ARG A C 1
ATOM 2153 O O . ARG A 1 279 ? 9.770 -12.016 -20.402 1.00 95.31 279 ARG A O 1
ATOM 2160 N N . ALA A 1 280 ? 8.493 -12.946 -18.789 1.00 95.06 280 ALA A N 1
ATOM 2161 C CA . ALA A 1 280 ? 7.472 -13.486 -19.686 1.00 95.06 280 ALA A CA 1
ATOM 2162 C C . ALA A 1 280 ? 6.812 -12.393 -20.544 1.00 95.06 280 ALA A C 1
ATOM 2164 O O . ALA A 1 280 ? 6.410 -12.652 -21.674 1.00 95.06 280 ALA A O 1
ATOM 2165 N N . ASN A 1 281 ? 6.754 -11.164 -20.024 1.00 93.50 281 ASN A N 1
ATOM 2166 C CA . ASN A 1 281 ? 6.132 -10.015 -20.677 1.00 93.50 281 ASN A CA 1
ATOM 2167 C C . ASN A 1 281 ? 7.143 -8.966 -21.183 1.00 93.50 281 ASN A C 1
ATOM 2169 O O . ASN A 1 281 ? 6.742 -7.839 -21.466 1.00 93.50 281 ASN A O 1
ATOM 2173 N N . ALA A 1 282 ? 8.439 -9.301 -21.262 1.00 92.38 282 ALA A N 1
ATOM 2174 C CA . ALA A 1 282 ? 9.517 -8.411 -21.718 1.00 92.38 282 ALA A CA 1
ATOM 2175 C C . ALA A 1 282 ? 9.515 -7.009 -21.060 1.00 92.38 282 ALA A C 1
ATOM 2177 O O . ALA A 1 282 ? 9.779 -5.994 -21.706 1.00 92.38 282 ALA A O 1
ATOM 2178 N N . ARG A 1 283 ? 9.200 -6.942 -19.761 1.00 89.94 283 ARG A N 1
ATOM 2179 C CA . ARG A 1 283 ? 9.104 -5.686 -19.008 1.00 89.94 283 ARG A CA 1
ATOM 2180 C C . ARG A 1 283 ? 10.499 -5.145 -18.654 1.00 89.94 283 ARG A C 1
ATOM 2182 O O . ARG A 1 283 ? 11.330 -5.917 -18.167 1.00 89.94 283 ARG A O 1
ATOM 2189 N N . PRO A 1 284 ? 10.753 -3.827 -18.786 1.00 88.25 284 PRO A N 1
ATOM 2190 C CA . PRO A 1 284 ? 12.051 -3.219 -18.458 1.00 88.25 284 PRO A CA 1
ATOM 2191 C C . PRO A 1 284 ? 12.516 -3.462 -17.013 1.00 88.25 284 PRO A C 1
ATOM 2193 O O . PRO A 1 284 ? 13.708 -3.632 -16.756 1.00 88.25 284 PRO A O 1
ATOM 2196 N N . ILE A 1 285 ? 11.566 -3.558 -16.078 1.00 90.06 285 ILE A N 1
ATOM 2197 C CA . ILE A 1 285 ? 11.814 -3.809 -14.651 1.00 90.06 285 ILE A CA 1
ATOM 2198 C C . ILE A 1 285 ? 12.510 -5.159 -14.377 1.00 90.06 285 ILE A C 1
ATOM 2200 O O . ILE A 1 285 ? 13.115 -5.333 -13.320 1.00 90.06 285 ILE A O 1
ATOM 2204 N N . ALA A 1 286 ? 12.516 -6.106 -15.327 1.00 93.12 286 ALA A N 1
ATOM 2205 C CA . ALA A 1 286 ? 13.141 -7.421 -15.154 1.00 93.12 286 ALA A CA 1
ATOM 2206 C C . ALA A 1 286 ? 14.636 -7.341 -14.789 1.00 93.12 286 ALA A C 1
ATOM 2208 O O . ALA A 1 286 ? 15.107 -8.113 -13.954 1.00 93.12 286 ALA A O 1
ATOM 2209 N N . ALA A 1 287 ? 15.386 -6.397 -15.371 1.00 91.25 287 ALA A N 1
ATOM 2210 C CA . ALA A 1 287 ? 16.802 -6.208 -15.040 1.00 91.25 287 ALA A CA 1
ATOM 2211 C C . ALA A 1 287 ? 16.985 -5.763 -13.581 1.00 91.25 287 ALA A C 1
ATOM 2213 O O . ALA A 1 287 ? 17.860 -6.262 -12.872 1.00 91.25 287 ALA A O 1
ATOM 2214 N N . ARG A 1 288 ? 16.107 -4.870 -13.109 1.00 91.31 288 ARG A N 1
ATOM 2215 C CA . ARG A 1 288 ? 16.106 -4.401 -11.724 1.00 91.31 288 ARG A CA 1
ATOM 2216 C C . ARG A 1 288 ? 15.741 -5.523 -10.757 1.00 91.31 288 ARG A C 1
ATOM 2218 O O . ARG A 1 288 ? 16.447 -5.721 -9.776 1.00 91.31 288 ARG A O 1
ATOM 2225 N N . LEU A 1 289 ? 14.696 -6.293 -11.052 1.00 93.69 289 LEU A N 1
ATOM 2226 C CA . LEU A 1 289 ? 14.290 -7.437 -10.231 1.00 93.69 289 LEU A CA 1
ATOM 2227 C C . LEU A 1 289 ? 15.374 -8.519 -10.174 1.00 93.69 289 LEU A C 1
ATOM 2229 O O . LEU A 1 289 ? 15.579 -9.112 -9.122 1.00 93.69 289 LEU A O 1
ATOM 2233 N N . GLN A 1 290 ? 16.127 -8.730 -11.258 1.00 94.62 290 GLN A N 1
ATOM 2234 C CA . GLN A 1 290 ? 17.270 -9.644 -11.256 1.00 94.62 290 GLN A CA 1
ATOM 2235 C C . GLN A 1 290 ? 18.392 -9.179 -10.316 1.00 94.62 290 GLN A C 1
ATOM 2237 O O . GLN A 1 290 ? 18.994 -10.007 -9.631 1.00 94.62 290 GLN A O 1
ATOM 2242 N N . LEU A 1 291 ? 18.671 -7.873 -10.261 1.00 92.38 291 LEU A N 1
ATOM 2243 C CA . LEU A 1 291 ? 19.625 -7.310 -9.304 1.00 92.38 291 LEU A CA 1
ATOM 2244 C C . LEU A 1 291 ? 19.139 -7.505 -7.865 1.00 92.38 291 LEU A C 1
ATOM 2246 O O . LEU A 1 291 ? 19.899 -7.979 -7.023 1.00 92.38 291 LEU A O 1
ATOM 2250 N N . ILE A 1 292 ? 17.871 -7.184 -7.595 1.00 92.56 292 ILE A N 1
ATOM 2251 C CA . ILE A 1 292 ? 17.267 -7.330 -6.264 1.00 92.56 292 ILE A CA 1
ATOM 2252 C C . ILE A 1 292 ? 17.289 -8.803 -5.828 1.00 92.56 292 ILE A C 1
ATOM 2254 O O . ILE A 1 292 ? 17.652 -9.099 -4.693 1.00 92.56 292 ILE A O 1
ATOM 2258 N N . ALA A 1 293 ? 16.987 -9.734 -6.739 1.00 93.69 293 ALA A N 1
ATOM 2259 C CA . ALA A 1 293 ? 17.068 -11.169 -6.481 1.00 93.69 293 ALA A CA 1
ATOM 2260 C C . ALA A 1 293 ? 18.478 -11.597 -6.051 1.00 93.69 293 ALA A C 1
ATOM 2262 O O . ALA A 1 293 ? 18.609 -12.386 -5.122 1.00 93.69 293 ALA A O 1
ATOM 2263 N N . GLY A 1 294 ? 19.521 -11.048 -6.686 1.00 91.81 294 GLY A N 1
ATOM 2264 C CA . GLY A 1 294 ? 20.911 -11.287 -6.292 1.00 91.81 294 GLY A CA 1
ATOM 2265 C C . GLY A 1 294 ? 21.237 -10.747 -4.897 1.00 91.81 294 GLY A C 1
ATOM 2266 O O . GLY A 1 294 ? 21.886 -11.432 -4.121 1.00 91.81 294 GLY A O 1
ATOM 2267 N N . LEU A 1 295 ? 20.738 -9.559 -4.539 1.00 90.00 295 LEU A N 1
ATOM 2268 C CA . LEU A 1 295 ? 20.930 -8.986 -3.197 1.00 90.00 295 LEU A CA 1
ATOM 2269 C C . LEU A 1 295 ? 20.178 -9.753 -2.097 1.00 90.00 295 LEU A C 1
ATOM 2271 O O . LEU A 1 295 ? 20.585 -9.739 -0.940 1.00 90.00 295 LEU A O 1
ATOM 2275 N N . ALA A 1 296 ? 19.069 -10.408 -2.440 1.00 87.50 296 ALA A N 1
ATOM 2276 C CA . ALA A 1 296 ? 18.270 -11.191 -1.501 1.00 87.50 296 ALA A CA 1
ATOM 2277 C C . ALA A 1 296 ? 18.830 -12.605 -1.244 1.00 87.50 296 ALA A C 1
ATOM 2279 O O . ALA A 1 296 ? 18.313 -13.315 -0.371 1.00 87.50 296 ALA A O 1
ATOM 2280 N N . GLN A 1 297 ? 19.856 -13.033 -1.988 1.00 86.38 297 GLN A N 1
ATOM 2281 C CA . GLN A 1 297 ? 20.575 -14.278 -1.719 1.00 86.38 297 GLN A CA 1
ATOM 2282 C C . GLN A 1 297 ? 21.501 -14.085 -0.519 1.00 86.38 297 GLN A C 1
ATOM 2284 O O . GLN A 1 297 ? 22.220 -13.096 -0.435 1.00 86.38 297 GLN A O 1
ATOM 2289 N N . VAL A 1 298 ? 21.445 -15.020 0.428 1.00 66.25 298 VAL A N 1
ATOM 2290 C CA . VAL A 1 298 ? 22.402 -15.081 1.534 1.00 66.25 298 VAL A CA 1
ATOM 2291 C C . VAL A 1 298 ? 23.645 -15.769 0.984 1.00 66.25 298 VAL A C 1
ATOM 2293 O O . VAL A 1 298 ? 23.532 -16.894 0.494 1.00 66.25 298 VAL A O 1
ATOM 2296 N N . ASP A 1 299 ? 24.799 -15.103 1.033 1.00 58.78 299 ASP A N 1
ATOM 2297 C CA . ASP A 1 299 ? 26.079 -15.795 0.881 1.00 58.78 299 ASP A CA 1
ATOM 2298 C C . ASP A 1 299 ? 26.175 -16.781 2.055 1.00 58.78 299 ASP A C 1
ATOM 2300 O O . ASP A 1 299 ? 26.282 -16.366 3.210 1.00 58.78 299 ASP A O 1
ATOM 2304 N N . ALA A 1 300 ? 25.987 -18.068 1.756 1.00 44.94 300 ALA A N 1
ATOM 2305 C CA . ALA A 1 300 ? 26.041 -19.158 2.727 1.00 44.94 300 ALA A CA 1
ATOM 2306 C C . ALA A 1 300 ? 27.453 -19.348 3.297 1.00 44.94 300 ALA A C 1
ATOM 2308 O O . ALA A 1 300 ? 28.430 -19.187 2.527 1.00 44.94 300 ALA A O 1
#

Foldseek 3Di:
DDDDDDDDDCPQDAFQKKWWADDPDDIDMDGPVRLVPDFPVVNVCRVPVTDMFTATPVRDTDPPVSNPPPPPDDPPDPDDDDDDDPDPDPLNVLLCCLQPDLDPVSLQVSLVVLVVDDDPDLPSLVSLLVSLLSSLVSCCVRPNDDPSSLSSLLSSLVRDDLLCLLSLLVCLDPPHDLVSLLSSLVSLLVRLLQAQDQRNVSLLVSLVVVLVVLLDPVQLPDPSSQSSNLSSLSNNLSRDDPVVVVVNLVSLVSNLVVCVRHVLVVSLVSLVVSLVVCVVVVNPCNVSSVSSNVSSDDPD